Protein AF-R8BX07-F1 (afdb_monomer)

Secondary structure (DSSP, 8-state):
-HHHHHHHHHHHHHTS-HHHHT-HHHHHHHHHHHHHHHHHHHSPPHHHHHHHHTT-S---TTTT-HHHHHHHHHHHHHHHHHHHHHHHS-HHHHTT--HHHHHHHHHHHHHHHHHHH-TTT-SS-HHHHHHHH-HHHHHHHHHHHHHHHPPBPTTSPBP-SHHHHHHHHHHHHHHHHHHHHHHHTT-------------HHHHHHHHHHHTTSS-SS--S-S--GGGS-GGGGTGGGG---------

Solvent-accessible surface area (backbone atoms only — not comparable to full-atom values): 14454 Å² total; per-residue (Å²): 110,52,71,56,55,55,49,53,53,46,54,54,62,72,67,46,54,70,73,57,67,68,31,60,73,56,49,50,51,53,34,52,48,48,27,52,46,28,38,62,66,46,52,73,58,77,80,44,57,63,42,52,73,68,69,45,79,84,69,46,72,63,75,69,26,67,69,50,52,53,37,51,53,51,27,41,52,26,23,48,53,43,47,51,48,64,72,66,48,55,69,74,57,61,75,62,58,48,73,71,58,51,52,51,48,52,49,28,51,50,55,36,48,46,57,52,68,48,42,49,34,43,82,66,63,29,68,58,50,33,64,70,44,39,49,69,59,54,31,51,50,45,20,55,54,25,56,73,59,41,49,66,40,97,85,71,44,77,39,88,46,70,40,35,50,54,18,51,51,24,48,51,50,37,51,51,51,53,52,51,59,59,54,57,77,76,59,76,85,64,73,82,43,84,72,70,59,70,44,68,70,52,48,53,52,51,59,57,48,64,67,64,71,74,75,77,85,73,101,62,95,74,76,70,77,67,89,72,56,58,67,75,75,64,66,67,80,77,78,63,82,83,81,77,81,83,128

Foldseek 3Di:
DLVVVVVVLVVVLVPDDPVCVPPLVNVLVSLLVQLVSLLVVLADPPVQVVVVVVVDLCSDCCLQDPVNVVSLLSNLVSLVVSLVSLLPDDLVVNVVDDPVSVVSNVLSLLSLVCLLVVLLQRPPCSVVSNVSSPSLVSLVSQLVSLVVNFDADPVRHTDCDPSVLSNVVSVVVNVVVVVVVVVVVPDDRDDSDNDDNSDPVVSVVVVVVVLPPVPPDDPDPDDDPVNPPCVVVPPPPPPDDDPPDDD

Mean predicted aligned error: 12.25 Å

Nearest PDB structures (foldseek):
  6xr1-assembly1_A  TM=2.767E-01  e=8.223E+00  synthetic construct

Organism: Phaeoacremonium minimum (strain UCR-PA7) (NCBI:txid1286976)

pLDDT: mean 74.68, std 19.81, range [33.41, 97.38]

Radius of gyration: 20.96 Å; Cα contacts (8 Å, |Δi|>4): 192; chains: 1; bounding box: 46×55×69 Å

Structure (mmCIF, N/CA/C/O backbone):
data_AF-R8BX07-F1
#
_entry.id   AF-R8BX07-F1
#
loop_
_atom_site.group_PDB
_atom_site.id
_atom_site.type_symbol
_atom_site.label_atom_id
_atom_site.label_alt_id
_atom_site.label_comp_id
_atom_site.label_asym_id
_atom_site.label_entity_id
_atom_site.label_seq_id
_atom_site.pdbx_PDB_ins_code
_atom_site.Cartn_x
_atom_site.Cartn_y
_atom_site.Cartn_z
_atom_site.occupancy
_atom_site.B_iso_or_equiv
_atom_site.auth_seq_id
_atom_site.auth_comp_id
_atom_site.auth_asym_id
_atom_site.auth_atom_id
_atom_site.pdbx_PDB_model_num
ATOM 1 N N . MET A 1 1 ? 13.298 -16.328 -11.823 1.00 67.31 1 MET A N 1
ATOM 2 C CA . MET A 1 1 ? 13.351 -16.431 -10.347 1.00 67.31 1 MET A CA 1
ATOM 3 C C . MET A 1 1 ? 12.051 -15.937 -9.710 1.00 67.31 1 MET A C 1
ATOM 5 O O . MET A 1 1 ? 11.335 -16.772 -9.181 1.00 67.31 1 MET A O 1
ATOM 9 N N . VAL A 1 2 ? 11.676 -14.659 -9.866 1.00 80.38 2 VAL A N 1
ATOM 10 C CA . VAL A 1 2 ? 10.410 -14.071 -9.357 1.00 80.38 2 VAL A CA 1
ATOM 11 C C . VAL A 1 2 ? 9.171 -14.922 -9.673 1.00 80.38 2 VAL A C 1
ATOM 13 O O . VAL A 1 2 ? 8.423 -15.280 -8.773 1.00 80.38 2 VAL A O 1
ATOM 16 N N . GLN A 1 3 ? 8.992 -15.341 -10.932 1.00 80.69 3 GLN A N 1
ATOM 17 C CA . GLN A 1 3 ? 7.822 -16.136 -11.348 1.00 80.69 3 GLN A CA 1
ATOM 18 C C . GLN A 1 3 ? 7.696 -17.490 -10.633 1.00 80.69 3 GLN A C 1
ATOM 20 O O . GLN A 1 3 ? 6.591 -17.979 -10.418 1.00 80.69 3 GLN A O 1
ATOM 25 N N . ARG A 1 4 ? 8.825 -18.092 -10.238 1.00 85.19 4 ARG A N 1
ATOM 26 C CA . ARG A 1 4 ? 8.825 -19.342 -9.472 1.00 85.19 4 ARG A CA 1
ATOM 27 C C . ARG A 1 4 ? 8.324 -19.098 -8.050 1.00 85.19 4 ARG A C 1
ATOM 29 O O . ARG A 1 4 ? 7.402 -19.785 -7.637 1.00 85.19 4 ARG A O 1
ATOM 36 N N . PHE A 1 5 ? 8.861 -18.086 -7.365 1.00 85.94 5 PHE A N 1
ATOM 37 C CA . PHE A 1 5 ? 8.407 -17.706 -6.023 1.00 85.94 5 PHE A CA 1
ATOM 38 C C . PHE A 1 5 ? 6.932 -17.296 -6.001 1.00 85.94 5 PHE A C 1
ATOM 40 O O . PHE A 1 5 ? 6.204 -17.720 -5.113 1.00 85.94 5 PHE A O 1
ATOM 47 N N . LYS A 1 6 ? 6.457 -16.541 -7.003 1.00 83.75 6 LYS A N 1
ATOM 48 C CA . LYS A 1 6 ? 5.030 -16.187 -7.117 1.00 83.75 6 LYS A CA 1
ATOM 49 C C . LYS A 1 6 ? 4.140 -17.420 -7.236 1.00 83.75 6 LYS A C 1
ATOM 51 O O . LYS A 1 6 ? 3.087 -17.472 -6.609 1.00 83.75 6 LYS A O 1
ATOM 56 N N . ARG A 1 7 ? 4.555 -18.405 -8.038 1.00 88.56 7 ARG A N 1
ATOM 57 C CA . ARG A 1 7 ? 3.814 -19.660 -8.191 1.00 88.56 7 ARG A CA 1
ATOM 58 C C . ARG A 1 7 ? 3.807 -20.465 -6.893 1.00 88.56 7 ARG A C 1
ATOM 60 O O . ARG A 1 7 ? 2.734 -20.853 -6.458 1.00 88.56 7 ARG A O 1
ATOM 67 N N . GLU A 1 8 ? 4.963 -20.652 -6.262 1.00 89.88 8 GLU A N 1
ATOM 68 C CA . GLU A 1 8 ? 5.075 -21.396 -4.998 1.00 89.88 8 GLU A CA 1
ATOM 69 C C . GLU A 1 8 ? 4.266 -20.721 -3.875 1.00 89.88 8 GLU A C 1
ATOM 71 O O . GLU A 1 8 ? 3.530 -21.387 -3.155 1.00 89.88 8 GLU A O 1
ATOM 76 N N . LEU A 1 9 ? 4.306 -19.388 -3.770 1.00 88.38 9 LEU A N 1
ATOM 77 C CA . LEU A 1 9 ? 3.481 -18.650 -2.810 1.00 88.38 9 LEU A CA 1
ATOM 78 C C . LEU A 1 9 ? 1.985 -18.813 -3.097 1.00 88.38 9 LEU A C 1
ATOM 80 O O . LEU A 1 9 ? 1.196 -18.974 -2.169 1.00 88.38 9 LEU A O 1
ATOM 84 N N . LYS A 1 10 ? 1.584 -18.786 -4.372 1.00 90.12 10 LYS A N 1
ATOM 85 C CA . LYS A 1 10 ? 0.193 -19.027 -4.757 1.00 90.12 10 LYS A CA 1
ATOM 86 C C . LYS A 1 10 ? -0.253 -20.439 -4.373 1.00 90.12 10 LYS A C 1
ATOM 88 O O . LYS A 1 10 ? -1.306 -20.577 -3.769 1.00 90.12 10 LYS A O 1
ATOM 93 N N . GLU A 1 11 ? 0.555 -21.455 -4.660 1.00 92.81 11 GLU A N 1
ATOM 94 C CA . GLU A 1 11 ? 0.270 -22.846 -4.282 1.00 92.81 11 GLU A CA 1
ATOM 95 C C . GLU A 1 11 ? 0.097 -22.991 -2.762 1.00 92.81 11 GLU A C 1
ATOM 97 O O . GLU A 1 11 ? -0.845 -23.637 -2.311 1.00 92.81 11 GLU A O 1
ATOM 102 N N . VAL A 1 12 ? 0.942 -22.323 -1.968 1.00 91.06 12 VAL A N 1
ATOM 103 C CA . VAL A 1 12 ? 0.804 -22.284 -0.503 1.00 91.06 12 VAL A CA 1
ATOM 104 C C . VAL A 1 12 ? -0.503 -21.606 -0.077 1.00 91.06 12 VAL A C 1
ATOM 106 O O . VAL A 1 12 ? -1.211 -22.143 0.772 1.00 91.06 12 VAL A O 1
ATOM 109 N N . LYS A 1 13 ? -0.855 -20.460 -0.675 1.00 90.62 13 LYS A N 1
ATOM 110 C CA . LYS A 1 13 ? -2.106 -19.737 -0.377 1.00 90.62 13 LYS A CA 1
ATOM 111 C C . LYS A 1 13 ? -3.345 -20.558 -0.738 1.00 90.62 13 LYS A C 1
ATOM 113 O O . LYS A 1 13 ? -4.307 -20.574 0.026 1.00 90.62 13 LYS A O 1
ATOM 118 N N . ASP A 1 14 ? -3.311 -21.244 -1.876 1.00 92.38 14 ASP A N 1
ATOM 119 C CA . ASP A 1 14 ? -4.412 -22.072 -2.375 1.00 92.38 14 ASP A CA 1
ATOM 120 C C . ASP A 1 14 ? -4.589 -23.346 -1.528 1.00 92.38 14 ASP A C 1
ATOM 122 O O . ASP A 1 14 ? -5.702 -23.855 -1.400 1.00 92.38 14 ASP A O 1
ATOM 126 N N . ALA A 1 15 ? -3.512 -23.831 -0.902 1.00 94.31 15 ALA A N 1
ATOM 127 C CA . ALA A 1 15 ? -3.536 -24.967 0.016 1.00 94.31 15 ALA A CA 1
ATOM 128 C C . ALA A 1 15 ? -4.016 -24.615 1.438 1.00 94.31 15 ALA A C 1
ATOM 130 O O . ALA A 1 15 ? -4.181 -25.518 2.262 1.00 94.31 15 ALA A O 1
ATOM 131 N N . PHE A 1 16 ? -4.231 -23.335 1.760 1.00 94.06 16 PHE A N 1
ATOM 132 C CA . PHE A 1 16 ? -4.659 -22.947 3.100 1.00 94.06 16 PHE A CA 1
ATOM 133 C C . PHE A 1 16 ? -6.097 -23.397 3.417 1.00 94.06 16 PHE A C 1
ATOM 135 O O . PHE A 1 16 ? -7.018 -23.165 2.623 1.00 94.06 16 PHE A O 1
ATOM 142 N N . PRO A 1 17 ? -6.324 -23.949 4.624 1.00 94.44 17 PRO A N 1
ATOM 143 C CA . PRO A 1 17 ? -7.659 -24.109 5.191 1.00 94.44 17 PRO A CA 1
ATOM 144 C C . PRO A 1 17 ? -8.461 -22.795 5.201 1.00 94.44 17 PRO A C 1
ATOM 146 O O . PRO A 1 17 ? -7.905 -21.699 5.133 1.00 94.44 17 PRO A O 1
ATOM 149 N N . GLU A 1 18 ? -9.790 -22.881 5.245 1.00 92.56 18 GLU A N 1
ATOM 150 C CA . GLU A 1 18 ? -10.669 -21.702 5.166 1.00 92.56 18 GLU A CA 1
ATOM 151 C C . GLU A 1 18 ? -10.473 -20.717 6.330 1.00 92.56 18 GLU A C 1
ATOM 153 O O . GLU A 1 18 ? -10.382 -19.510 6.116 1.00 92.56 18 GLU A O 1
ATOM 158 N N . ASP A 1 19 ? -10.314 -21.222 7.550 1.00 92.00 19 ASP A N 1
ATOM 159 C CA . ASP A 1 19 ? -9.994 -20.444 8.750 1.00 92.00 19 ASP A CA 1
ATOM 160 C C . ASP A 1 19 ? -8.673 -19.672 8.607 1.00 92.00 19 ASP A C 1
ATOM 162 O O . ASP A 1 19 ? -8.574 -18.504 8.986 1.00 92.00 19 ASP A O 1
ATOM 166 N N . VAL A 1 20 ? -7.678 -20.292 7.974 1.00 90.75 20 VAL A N 1
ATOM 167 C CA . VAL A 1 20 ? -6.373 -19.691 7.677 1.00 90.75 20 VAL A CA 1
ATOM 168 C C . VAL A 1 20 ? -6.483 -18.630 6.573 1.00 90.75 20 VAL A C 1
ATOM 170 O O . VAL A 1 20 ? -5.849 -17.574 6.653 1.00 90.75 20 VAL A O 1
ATOM 173 N N . ARG A 1 21 ? -7.330 -18.857 5.561 1.00 88.94 21 ARG A N 1
ATOM 174 C CA . ARG A 1 21 ? -7.616 -17.868 4.506 1.00 88.94 21 ARG A CA 1
ATOM 175 C C . ARG A 1 21 ? -8.328 -16.628 5.044 1.00 88.94 21 ARG A C 1
ATOM 177 O O . ARG A 1 21 ? -8.039 -15.526 4.589 1.00 88.94 21 ARG A O 1
ATOM 184 N N . ASN A 1 22 ? -9.170 -16.797 6.059 1.00 88.56 22 ASN A N 1
ATOM 185 C CA . ASN A 1 22 ? -9.880 -15.704 6.723 1.00 88.56 22 ASN A CA 1
ATOM 186 C C . ASN A 1 22 ? -9.037 -14.986 7.798 1.00 88.56 22 ASN A C 1
ATOM 188 O O . ASN A 1 22 ? -9.456 -13.960 8.334 1.00 88.56 22 ASN A O 1
ATOM 192 N N . ASN A 1 23 ? -7.838 -15.487 8.118 1.00 90.50 23 ASN A N 1
ATOM 193 C CA . ASN A 1 23 ? -6.944 -14.855 9.081 1.00 90.50 23 ASN A CA 1
ATOM 194 C C . ASN A 1 23 ? -6.214 -13.655 8.457 1.00 90.50 23 ASN A C 1
ATOM 196 O O . ASN A 1 23 ? -5.252 -13.813 7.701 1.00 90.50 23 ASN A O 1
ATOM 200 N N . TRP A 1 24 ? -6.641 -12.444 8.816 1.00 89.38 24 TRP A N 1
ATOM 201 C CA . TRP A 1 24 ? -6.101 -11.212 8.238 1.00 89.38 24 TRP A CA 1
ATOM 202 C C . TRP A 1 24 ? -4.593 -11.033 8.473 1.00 89.38 24 TRP A C 1
ATOM 204 O O . TRP A 1 24 ? -3.889 -10.599 7.565 1.00 89.38 24 TRP A O 1
ATOM 214 N N . THR A 1 25 ? -4.070 -11.412 9.645 1.00 89.31 25 THR A N 1
ATOM 215 C CA . THR A 1 25 ? -2.636 -11.313 9.957 1.00 89.31 25 THR A CA 1
ATOM 216 C C . THR A 1 25 ? -1.815 -12.161 8.991 1.00 89.31 25 THR A C 1
ATOM 218 O O . THR A 1 25 ? -0.766 -11.730 8.506 1.00 89.31 25 THR A O 1
ATOM 221 N N . LEU A 1 26 ? -2.279 -13.373 8.675 1.00 89.62 26 LEU A N 1
ATOM 222 C CA . LEU A 1 26 ? -1.594 -14.229 7.715 1.00 89.62 26 LEU A CA 1
ATOM 223 C C . LEU A 1 26 ? -1.735 -13.705 6.284 1.00 89.62 26 LEU A C 1
ATOM 225 O O . LEU A 1 26 ? -0.744 -13.680 5.555 1.00 89.62 26 LEU A O 1
ATOM 229 N N . GLN A 1 27 ? -2.920 -13.226 5.898 1.00 90.19 27 GLN A N 1
ATOM 230 C CA . GLN A 1 27 ? -3.109 -12.613 4.581 1.00 90.19 27 GLN A CA 1
ATOM 231 C C . GLN A 1 27 ? -2.210 -11.378 4.400 1.00 90.19 27 GLN A C 1
ATOM 233 O O . GLN A 1 27 ? -1.563 -11.237 3.362 1.00 90.19 27 GLN A O 1
ATOM 238 N N . SER A 1 28 ? -2.077 -10.545 5.434 1.00 88.19 28 SER A N 1
ATOM 239 C CA . SER A 1 28 ? -1.172 -9.390 5.465 1.00 88.19 28 SER A CA 1
ATOM 240 C C . SER A 1 28 ? 0.287 -9.810 5.270 1.00 88.19 28 SER A C 1
ATOM 242 O O . SER A 1 28 ? 1.005 -9.218 4.462 1.00 88.19 28 SER A O 1
ATOM 244 N N . LYS A 1 29 ? 0.725 -10.896 5.925 1.00 90.12 29 LYS A N 1
ATOM 245 C CA . LYS A 1 29 ? 2.064 -11.476 5.714 1.00 90.12 29 LYS A CA 1
ATOM 246 C C . LYS A 1 29 ? 2.269 -11.951 4.277 1.00 90.12 29 LYS A C 1
ATOM 248 O O . LYS A 1 29 ? 3.329 -11.696 3.712 1.00 90.12 29 LYS A O 1
ATOM 253 N N . CYS A 1 30 ? 1.281 -12.614 3.678 1.00 91.00 30 CYS A N 1
ATOM 254 C CA . CYS A 1 30 ? 1.366 -13.054 2.286 1.00 91.00 30 CYS A CA 1
ATOM 255 C C . CYS A 1 30 ? 1.492 -11.869 1.322 1.00 91.00 30 CYS A C 1
ATOM 257 O O . CYS A 1 30 ? 2.352 -11.901 0.448 1.00 91.00 30 CYS A O 1
ATOM 259 N N . LEU A 1 31 ? 0.691 -10.814 1.500 1.00 89.88 31 LEU A N 1
ATOM 260 C CA . LEU A 1 31 ? 0.779 -9.609 0.668 1.00 89.88 31 LEU A CA 1
ATOM 261 C C . LEU A 1 31 ? 2.125 -8.903 0.821 1.00 89.88 31 LEU A C 1
ATOM 263 O O . LEU A 1 31 ? 2.745 -8.515 -0.165 1.00 89.88 31 LEU A O 1
ATOM 267 N N . ASN A 1 32 ? 2.619 -8.782 2.050 1.00 88.69 32 ASN A N 1
ATOM 268 C CA . ASN A 1 32 ? 3.925 -8.190 2.296 1.00 88.69 32 ASN A CA 1
ATOM 269 C C . ASN A 1 32 ? 5.062 -9.018 1.668 1.00 88.69 32 ASN A C 1
ATOM 271 O O . ASN A 1 32 ? 5.973 -8.450 1.073 1.00 88.69 32 ASN A O 1
ATOM 275 N N . LEU A 1 33 ? 4.979 -10.352 1.712 1.00 90.50 33 LEU A N 1
ATOM 276 C CA . LEU A 1 33 ? 5.930 -11.227 1.025 1.00 90.50 33 LEU A CA 1
ATOM 277 C C . LEU A 1 33 ? 5.880 -11.051 -0.500 1.00 90.50 33 LEU A C 1
ATOM 279 O O . LEU A 1 33 ? 6.920 -11.113 -1.152 1.00 90.50 33 LEU A O 1
ATOM 283 N N . GLU A 1 34 ? 4.702 -10.800 -1.079 1.00 91.38 34 GLU A N 1
ATOM 284 C CA . GLU A 1 34 ? 4.593 -10.468 -2.502 1.00 91.38 34 GLU A CA 1
ATOM 285 C C . GLU A 1 34 ? 5.373 -9.191 -2.834 1.00 91.38 34 GLU A C 1
ATOM 287 O O . GLU A 1 34 ? 6.082 -9.186 -3.838 1.00 91.38 34 GLU A O 1
ATOM 292 N N . ILE A 1 35 ? 5.324 -8.150 -1.995 1.00 90.31 35 ILE A N 1
ATOM 293 C CA . ILE A 1 35 ? 6.139 -6.934 -2.180 1.00 90.31 35 ILE A CA 1
ATOM 294 C C . ILE A 1 35 ? 7.631 -7.301 -2.219 1.00 90.31 35 ILE A C 1
ATOM 296 O O . ILE A 1 35 ? 8.297 -7.016 -3.215 1.00 90.31 35 ILE A O 1
ATOM 300 N N . TYR A 1 36 ? 8.121 -8.034 -1.213 1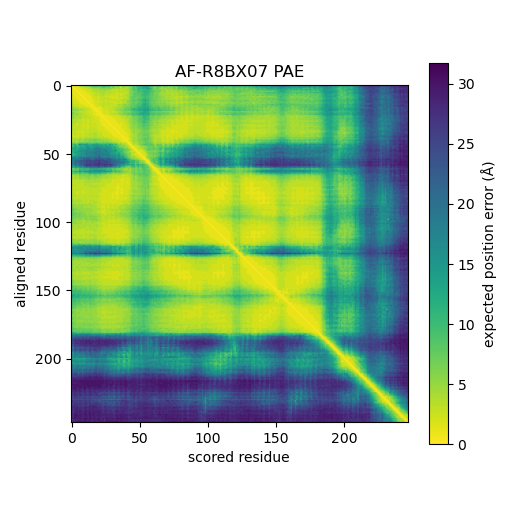.00 88.25 36 TYR A N 1
ATOM 301 C CA . TYR A 1 36 ? 9.522 -8.476 -1.137 1.00 88.25 36 TYR A CA 1
ATOM 302 C C . TYR A 1 36 ? 9.962 -9.315 -2.348 1.00 88.25 36 TYR A C 1
ATOM 304 O O . TYR A 1 36 ? 11.065 -9.153 -2.864 1.00 88.25 36 TYR A O 1
ATOM 312 N N . ILE A 1 37 ? 9.110 -10.214 -2.851 1.00 88.31 37 ILE A N 1
ATOM 313 C CA . ILE A 1 37 ? 9.435 -11.036 -4.028 1.00 88.31 37 ILE A CA 1
ATOM 314 C C . ILE A 1 37 ? 9.662 -10.1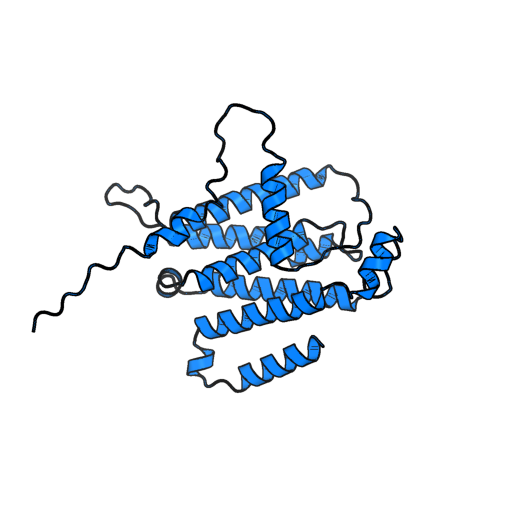61 -5.272 1.00 88.31 37 ILE A C 1
ATOM 316 O O . ILE A 1 37 ? 10.561 -10.450 -6.070 1.00 88.31 37 ILE A O 1
ATOM 320 N N . HIS A 1 38 ? 8.8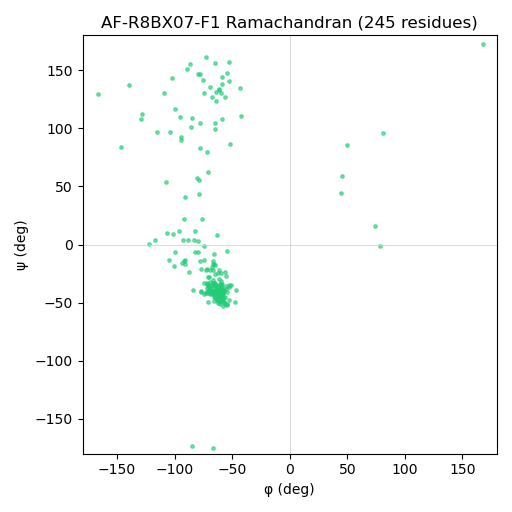55 -9.114 -5.461 1.00 88.44 38 HIS A N 1
ATOM 321 C CA . HIS A 1 38 ? 9.014 -8.198 -6.592 1.00 88.44 38 HIS A CA 1
ATOM 322 C C . HIS A 1 38 ? 10.208 -7.271 -6.401 1.00 88.44 38 HIS A C 1
ATOM 324 O O . HIS A 1 38 ? 10.989 -7.112 -7.336 1.00 88.44 38 HIS A O 1
ATOM 330 N N . GLU A 1 39 ? 10.389 -6.731 -5.198 1.00 84.25 39 GLU A N 1
ATOM 331 C CA . GLU A 1 39 ? 11.558 -5.941 -4.817 1.00 84.25 39 GLU A CA 1
ATOM 332 C C . GLU A 1 39 ? 12.857 -6.689 -5.123 1.00 84.25 39 GLU A C 1
ATOM 334 O O . GLU A 1 39 ? 13.740 -6.147 -5.787 1.00 84.25 39 GLU A O 1
ATOM 339 N N . VAL A 1 40 ? 12.949 -7.968 -4.741 1.00 82.62 40 VAL A N 1
ATOM 340 C CA . VAL A 1 40 ? 14.147 -8.765 -5.020 1.00 82.62 40 VAL A CA 1
ATOM 341 C C . VAL A 1 40 ? 14.402 -8.885 -6.524 1.00 82.62 40 VAL A C 1
ATOM 343 O O . VAL A 1 40 ? 15.546 -8.873 -6.978 1.00 82.62 40 VAL A O 1
ATOM 346 N N . GLY A 1 41 ? 13.331 -8.958 -7.315 1.00 77.88 41 GLY A N 1
ATOM 347 C CA . GLY A 1 41 ? 13.388 -8.929 -8.776 1.00 77.88 41 GLY A CA 1
ATOM 348 C C . GLY A 1 41 ? 13.868 -7.604 -9.376 1.00 77.88 41 GLY A C 1
ATOM 349 O O . GLY A 1 41 ? 14.235 -7.583 -10.551 1.00 77.88 41 GLY A O 1
ATOM 350 N N . LEU A 1 42 ? 13.866 -6.526 -8.590 1.00 78.75 42 LEU A N 1
ATOM 351 C CA . LEU A 1 42 ? 14.284 -5.177 -8.971 1.00 78.75 42 LEU A CA 1
ATOM 352 C C . LEU A 1 42 ? 15.709 -4.853 -8.510 1.00 78.75 42 LEU A C 1
ATOM 354 O O . LEU A 1 42 ? 16.237 -3.817 -8.917 1.00 78.75 42 LEU A O 1
ATOM 358 N N . HIS A 1 43 ? 16.365 -5.720 -7.727 1.00 76.06 43 HIS A N 1
ATOM 359 C CA . HIS A 1 43 ? 17.787 -5.540 -7.440 1.00 76.06 43 HIS A CA 1
ATOM 360 C C . HIS A 1 43 ? 18.608 -5.606 -8.722 1.00 76.06 43 HIS A C 1
ATOM 362 O O . HIS A 1 43 ? 18.484 -6.514 -9.549 1.00 76.06 43 HIS A O 1
ATOM 368 N N . ILE A 1 44 ? 19.507 -4.637 -8.837 1.00 67.62 44 ILE A N 1
ATOM 369 C CA . ILE A 1 44 ? 20.451 -4.543 -9.935 1.00 67.62 44 ILE A CA 1
ATOM 370 C C . ILE A 1 44 ? 21.434 -5.724 -9.823 1.00 67.62 44 ILE A C 1
ATOM 372 O O . ILE A 1 44 ? 22.048 -5.916 -8.768 1.00 67.62 44 ILE A O 1
ATOM 376 N N . PRO A 1 45 ? 21.622 -6.534 -10.882 1.00 70.81 45 PRO A N 1
ATOM 377 C CA . PRO A 1 45 ? 22.638 -7.580 -10.889 1.00 70.81 45 PRO A CA 1
ATOM 378 C C . PRO A 1 45 ? 24.022 -7.027 -10.531 1.00 70.81 45 PRO A C 1
ATOM 380 O O . PRO A 1 45 ? 24.411 -5.963 -11.008 1.00 70.81 45 PRO A O 1
ATOM 383 N N . ARG A 1 46 ? 24.812 -7.772 -9.744 1.00 68.81 46 ARG A N 1
ATOM 384 C CA . ARG A 1 46 ? 26.153 -7.327 -9.305 1.00 68.81 46 ARG A CA 1
ATOM 385 C C . ARG A 1 46 ? 27.065 -6.902 -10.462 1.00 68.81 46 ARG A C 1
ATOM 387 O O . ARG A 1 46 ? 27.827 -5.950 -10.330 1.00 68.81 46 ARG A O 1
ATOM 394 N N . SER A 1 47 ? 26.940 -7.574 -11.605 1.00 65.38 47 SER A N 1
ATOM 395 C CA . SER A 1 47 ? 27.657 -7.266 -12.845 1.00 65.38 47 SER A CA 1
ATOM 396 C C . SER A 1 47 ? 27.354 -5.874 -13.417 1.00 65.38 47 SER A C 1
ATOM 398 O O . SER A 1 47 ? 28.168 -5.345 -14.165 1.00 65.38 47 SER A O 1
ATOM 400 N N . HIS A 1 48 ? 26.224 -5.252 -13.068 1.00 67.38 48 HIS A N 1
ATOM 401 C CA . HIS A 1 48 ? 25.841 -3.924 -13.559 1.00 67.38 48 HIS A CA 1
ATOM 402 C C . HIS A 1 48 ? 26.385 -2.771 -12.714 1.00 67.38 48 HIS A C 1
ATOM 404 O O . HIS A 1 48 ? 26.562 -1.682 -13.253 1.00 67.38 48 HIS A O 1
ATOM 410 N N . PHE A 1 49 ? 26.711 -2.980 -11.433 1.00 65.12 49 PHE A N 1
ATOM 411 C CA . PHE A 1 49 ? 27.303 -1.911 -10.614 1.00 65.12 49 PHE A CA 1
ATOM 412 C C . PHE A 1 49 ? 28.634 -1.417 -11.198 1.00 65.12 49 PHE A C 1
ATOM 414 O O . PHE A 1 49 ? 28.916 -0.225 -11.158 1.00 65.12 49 PHE A O 1
ATOM 421 N N . GLN A 1 50 ? 29.414 -2.311 -11.814 1.00 65.38 50 GLN A N 1
ATOM 422 C CA . GLN A 1 50 ? 30.671 -1.961 -12.486 1.00 65.38 50 GLN A CA 1
ATOM 423 C C . GLN A 1 50 ? 30.444 -1.123 -13.757 1.00 65.38 50 GLN A C 1
ATOM 425 O O . GLN A 1 50 ? 31.224 -0.221 -14.048 1.00 65.38 50 GLN A O 1
ATOM 430 N N . ILE A 1 51 ? 29.353 -1.379 -14.490 1.00 64.69 51 ILE A N 1
ATOM 431 C CA . ILE A 1 51 ? 28.977 -0.636 -15.705 1.00 64.69 51 ILE A CA 1
ATOM 432 C C . ILE A 1 51 ? 28.465 0.764 -15.341 1.00 64.69 51 ILE A C 1
ATOM 434 O O . ILE A 1 51 ? 28.836 1.744 -15.986 1.00 64.69 51 ILE A O 1
ATOM 438 N N . LEU A 1 52 ? 27.663 0.866 -14.274 1.00 62.53 52 LEU A N 1
ATOM 439 C CA . LEU A 1 52 ? 27.172 2.139 -13.738 1.00 62.53 52 LEU A CA 1
ATOM 440 C C . LEU A 1 52 ? 28.318 3.019 -13.215 1.00 62.53 52 LEU A C 1
ATOM 442 O O . LEU A 1 52 ? 28.346 4.213 -13.500 1.00 62.53 52 LEU A O 1
ATOM 446 N N . GLN A 1 53 ? 29.298 2.437 -12.513 1.00 64.44 53 GLN A N 1
ATOM 447 C CA . GLN A 1 53 ? 30.488 3.163 -12.045 1.00 64.44 53 GLN A CA 1
ATOM 448 C C . GLN A 1 53 ? 31.377 3.671 -13.189 1.00 64.44 53 GLN A C 1
ATOM 450 O O . GLN A 1 53 ? 32.067 4.672 -13.024 1.00 64.44 53 GLN A O 1
ATOM 455 N N . ALA A 1 54 ? 31.335 3.025 -14.357 1.00 66.06 54 ALA A N 1
ATOM 456 C CA . ALA A 1 54 ? 32.060 3.457 -15.550 1.00 66.06 54 ALA A CA 1
ATOM 457 C C . ALA A 1 54 ? 31.370 4.612 -16.312 1.00 66.06 54 ALA A C 1
ATOM 459 O O . ALA A 1 54 ? 31.859 5.018 -17.365 1.00 66.06 54 ALA A O 1
ATOM 460 N N . GLY A 1 55 ? 30.244 5.141 -15.811 1.00 57.88 55 GLY A N 1
ATOM 461 C CA . GLY A 1 55 ? 29.549 6.294 -16.395 1.00 57.88 55 GLY A CA 1
ATOM 462 C C . GLY A 1 55 ? 28.789 5.994 -17.690 1.00 57.88 55 GLY A C 1
ATOM 463 O O . GLY A 1 55 ? 28.427 6.917 -18.417 1.00 57.88 55 GLY A O 1
ATOM 464 N N . ASN A 1 56 ? 28.547 4.719 -18.005 1.00 60.47 56 ASN A N 1
ATOM 465 C CA . ASN A 1 56 ? 27.831 4.336 -19.217 1.00 60.47 56 ASN A CA 1
ATOM 466 C C . ASN A 1 56 ? 26.310 4.381 -18.976 1.00 60.47 56 ASN A C 1
ATOM 468 O O . ASN A 1 56 ? 25.762 3.542 -18.257 1.00 60.47 56 ASN A O 1
ATOM 472 N N . THR A 1 57 ? 25.629 5.363 -19.572 1.00 54.78 57 THR A N 1
ATOM 473 C CA . THR A 1 57 ? 24.181 5.602 -19.407 1.00 54.78 57 THR A CA 1
ATOM 474 C C . THR A 1 57 ? 23.312 4.557 -20.113 1.00 54.78 57 THR A C 1
ATOM 476 O O . THR A 1 57 ? 22.193 4.285 -19.681 1.00 54.78 57 THR A O 1
ATOM 479 N N . ASN A 1 58 ? 23.853 3.844 -21.108 1.00 57.38 58 ASN A N 1
ATOM 480 C CA . ASN A 1 58 ? 23.195 2.707 -21.764 1.00 57.38 58 ASN A CA 1
ATOM 481 C C . ASN A 1 58 ? 23.338 1.422 -20.928 1.00 57.38 58 ASN A C 1
ATOM 483 O O . ASN A 1 58 ? 23.881 0.412 -21.377 1.00 57.38 58 ASN A O 1
ATOM 487 N N . CYS A 1 59 ? 22.869 1.494 -19.679 1.00 59.09 59 CYS A N 1
ATOM 488 C CA . CYS A 1 59 ? 23.218 0.599 -18.576 1.00 59.09 59 CYS A CA 1
ATOM 489 C C . CYS A 1 59 ? 23.035 -0.902 -18.877 1.00 59.09 59 CYS A C 1
ATOM 491 O O . CYS A 1 59 ? 23.855 -1.689 -18.415 1.00 59.09 59 CYS A O 1
ATOM 493 N N . CYS A 1 60 ? 22.000 -1.309 -19.630 1.00 62.47 60 CYS A N 1
ATOM 494 C CA . CYS A 1 60 ? 21.830 -2.646 -20.240 1.00 62.47 60 CYS A CA 1
ATOM 495 C C . CYS A 1 60 ? 20.396 -2.837 -20.776 1.00 62.47 60 CYS A C 1
ATOM 497 O O . CYS A 1 60 ? 19.482 -2.072 -20.458 1.00 62.47 60 CYS A O 1
ATOM 499 N N . SER A 1 61 ? 20.167 -3.946 -21.490 1.00 67.12 61 SER A N 1
ATOM 500 C CA . SER A 1 61 ? 18.831 -4.398 -21.904 1.00 67.12 61 SER A CA 1
ATOM 501 C C . SER A 1 61 ? 17.871 -4.668 -20.740 1.00 67.12 61 SER A C 1
ATOM 503 O O . SER A 1 61 ? 16.668 -4.571 -20.943 1.00 67.12 61 SER A O 1
ATOM 505 N N . TRP A 1 62 ? 18.355 -4.975 -19.528 1.00 71.81 62 TRP A N 1
ATOM 506 C CA . TRP A 1 62 ? 17.493 -5.204 -18.359 1.00 71.81 62 TRP A CA 1
ATOM 507 C C . TRP A 1 62 ? 16.879 -3.903 -17.829 1.00 71.81 62 TRP A C 1
ATOM 509 O O . TRP A 1 62 ? 15.686 -3.877 -17.528 1.00 71.81 62 TRP A O 1
ATOM 519 N N . CYS A 1 63 ? 17.646 -2.810 -17.763 1.00 67.19 63 CYS A N 1
ATOM 520 C CA . CYS A 1 63 ? 17.149 -1.537 -17.239 1.00 67.19 63 CYS A CA 1
ATOM 521 C C . CYS A 1 63 ? 16.044 -0.919 -18.098 1.00 67.19 63 CYS A C 1
ATOM 523 O O . CYS A 1 63 ? 15.109 -0.343 -17.554 1.00 67.19 63 CYS A O 1
ATOM 525 N N . ALA A 1 64 ? 16.128 -1.099 -19.415 1.00 68.38 64 ALA A N 1
ATOM 526 C CA . ALA A 1 64 ? 15.097 -0.693 -20.366 1.00 68.38 64 ALA A CA 1
ATOM 527 C C . ALA A 1 64 ? 14.137 -1.842 -20.737 1.00 68.38 64 ALA A C 1
ATOM 529 O O . ALA A 1 64 ? 13.383 -1.728 -21.702 1.00 68.38 64 ALA A O 1
ATOM 530 N N . SER A 1 65 ? 14.173 -2.977 -20.025 1.00 74.62 65 SER A N 1
ATOM 531 C CA . SER A 1 65 ? 13.313 -4.112 -20.367 1.00 74.62 65 SER A CA 1
ATOM 532 C C . SER A 1 65 ? 11.870 -3.872 -19.937 1.00 74.62 65 SER A C 1
ATOM 534 O O . SER A 1 65 ? 11.595 -3.410 -18.827 1.00 74.62 65 SER A O 1
ATOM 536 N N . THR A 1 66 ? 10.939 -4.322 -20.776 1.00 80.69 66 THR A N 1
ATOM 537 C CA . THR A 1 66 ? 9.525 -4.475 -20.407 1.00 80.69 66 THR A CA 1
ATOM 538 C C . THR A 1 66 ? 9.365 -5.357 -19.171 1.00 80.69 66 THR A C 1
ATOM 540 O O . THR A 1 66 ? 8.568 -5.046 -18.299 1.00 80.69 66 THR A O 1
ATOM 543 N N . ALA A 1 67 ? 10.205 -6.386 -19.022 1.00 81.62 67 ALA A N 1
ATOM 544 C CA . ALA A 1 67 ? 10.205 -7.251 -17.848 1.00 81.62 67 ALA A CA 1
ATOM 545 C C . ALA A 1 67 ? 10.469 -6.489 -16.536 1.00 81.62 67 ALA A C 1
ATOM 547 O O . ALA A 1 67 ? 9.808 -6.761 -15.537 1.00 81.62 67 ALA A O 1
ATOM 548 N N . ARG A 1 68 ? 11.407 -5.530 -16.512 1.00 80.19 68 ARG A N 1
ATOM 549 C CA . ARG A 1 68 ? 11.644 -4.685 -15.329 1.00 80.19 68 ARG A CA 1
ATOM 550 C C . ARG A 1 68 ? 10.427 -3.808 -15.041 1.00 80.19 68 ARG A C 1
ATOM 552 O O . ARG A 1 68 ? 10.004 -3.737 -13.891 1.00 80.19 68 ARG A O 1
ATOM 559 N N . HIS A 1 69 ? 9.848 -3.199 -16.073 1.00 84.25 69 HIS A N 1
ATOM 560 C CA . HIS A 1 69 ? 8.643 -2.379 -15.945 1.00 84.25 69 HIS A CA 1
ATOM 561 C C . HIS A 1 69 ? 7.452 -3.187 -15.392 1.00 84.25 69 HIS A C 1
ATOM 563 O O . HIS A 1 69 ? 6.796 -2.752 -14.447 1.00 84.25 69 HIS A O 1
ATOM 569 N N . ASP A 1 70 ? 7.239 -4.412 -15.879 1.00 86.62 70 ASP A N 1
ATOM 570 C CA . ASP A 1 70 ? 6.199 -5.320 -15.381 1.00 86.62 70 ASP A CA 1
ATOM 571 C C . ASP A 1 70 ? 6.407 -5.692 -13.905 1.00 86.62 70 ASP A C 1
ATOM 573 O O . ASP A 1 70 ? 5.441 -5.805 -13.147 1.00 86.62 70 ASP A O 1
ATOM 577 N N . ILE A 1 71 ? 7.662 -5.870 -13.470 1.00 87.50 71 ILE A N 1
ATOM 578 C CA . ILE A 1 71 ? 7.975 -6.136 -12.060 1.00 87.50 71 ILE A CA 1
ATOM 579 C C . ILE A 1 71 ? 7.679 -4.899 -11.199 1.00 87.50 71 ILE A C 1
ATOM 581 O O . ILE A 1 71 ? 7.118 -5.061 -10.117 1.00 87.50 71 ILE A O 1
ATOM 585 N N . VAL A 1 72 ? 7.987 -3.682 -11.669 1.00 87.75 72 VAL A N 1
ATOM 586 C CA . VAL A 1 72 ? 7.627 -2.439 -10.960 1.00 87.75 72 VAL A CA 1
ATOM 587 C C . VAL A 1 72 ? 6.112 -2.329 -10.815 1.00 87.75 72 VAL A C 1
ATOM 589 O O . VAL A 1 72 ? 5.628 -2.156 -9.700 1.00 87.75 72 VAL A O 1
ATOM 592 N N . ILE A 1 73 ? 5.349 -2.517 -11.899 1.00 91.06 73 ILE A N 1
ATOM 593 C CA . ILE A 1 73 ? 3.878 -2.514 -11.843 1.00 91.06 73 ILE A CA 1
ATOM 594 C C . ILE A 1 73 ? 3.377 -3.561 -10.846 1.00 91.06 73 ILE A C 1
ATOM 596 O O . ILE A 1 73 ? 2.502 -3.273 -10.033 1.00 91.06 73 ILE A O 1
ATOM 600 N N . ALA A 1 74 ? 3.929 -4.773 -10.868 1.00 91.06 74 ALA A N 1
ATOM 601 C CA . ALA A 1 74 ? 3.533 -5.815 -9.930 1.00 91.06 74 ALA A CA 1
ATOM 602 C C . ALA A 1 74 ? 3.864 -5.454 -8.468 1.00 91.06 74 ALA A C 1
ATOM 604 O O . ALA A 1 74 ? 3.075 -5.772 -7.580 1.00 91.06 74 ALA A O 1
ATOM 605 N N . CYS A 1 75 ? 4.976 -4.754 -8.226 1.00 91.19 75 CYS A N 1
ATOM 606 C CA . CYS A 1 75 ? 5.339 -4.226 -6.913 1.00 91.19 75 CYS A CA 1
ATOM 607 C C . CYS A 1 75 ? 4.336 -3.162 -6.438 1.00 91.19 75 CYS A C 1
ATOM 609 O O . CYS A 1 75 ? 3.838 -3.257 -5.317 1.00 91.19 75 CYS A O 1
ATOM 611 N N . ILE A 1 76 ? 3.949 -2.226 -7.319 1.00 93.12 76 ILE A N 1
ATOM 612 C CA . ILE A 1 76 ? 2.890 -1.240 -7.048 1.00 93.12 76 ILE A CA 1
ATOM 613 C C . ILE A 1 76 ? 1.604 -1.954 -6.636 1.00 93.12 76 ILE A C 1
ATOM 615 O O . ILE A 1 76 ? 1.044 -1.657 -5.587 1.00 93.12 76 ILE A O 1
ATOM 619 N N . ARG A 1 77 ? 1.148 -2.930 -7.430 1.00 95.12 77 ARG A N 1
ATOM 620 C CA . ARG A 1 77 ? -0.101 -3.653 -7.147 1.00 95.12 77 ARG A CA 1
ATOM 621 C C . ARG A 1 77 ? -0.053 -4.413 -5.823 1.00 95.12 77 ARG A C 1
ATOM 623 O O . ARG A 1 77 ? -1.052 -4.436 -5.113 1.00 95.12 77 ARG A O 1
ATOM 630 N N . ALA A 1 78 ? 1.088 -5.006 -5.477 1.00 93.31 78 ALA A N 1
ATOM 631 C CA . ALA A 1 78 ? 1.259 -5.684 -4.194 1.00 93.31 78 ALA A CA 1
ATOM 632 C C . ALA A 1 78 ? 1.220 -4.696 -3.012 1.00 93.31 78 ALA A C 1
ATOM 634 O O . ALA A 1 78 ? 0.560 -4.966 -2.008 1.00 93.31 78 ALA A O 1
ATOM 635 N N . ALA A 1 79 ? 1.869 -3.534 -3.145 1.00 94.75 79 ALA A N 1
ATOM 636 C CA . ALA A 1 79 ? 1.831 -2.476 -2.138 1.00 94.75 79 ALA A CA 1
ATOM 637 C C . ALA A 1 79 ? 0.412 -1.917 -1.954 1.00 94.75 79 ALA A C 1
ATOM 639 O O . ALA A 1 79 ? -0.073 -1.830 -0.829 1.00 94.75 79 ALA A O 1
ATOM 640 N N . GLN A 1 80 ? -0.285 -1.640 -3.056 1.00 97.06 80 GLN A N 1
ATOM 641 C CA . GLN A 1 80 ? -1.687 -1.221 -3.065 1.00 97.06 80 GLN A CA 1
ATOM 642 C C . GLN A 1 80 ? -2.587 -2.226 -2.351 1.00 97.06 80 GLN A C 1
ATOM 644 O O . GLN A 1 80 ? -3.282 -1.850 -1.415 1.00 97.06 80 GLN A O 1
ATOM 649 N N . ALA A 1 81 ? -2.495 -3.511 -2.705 1.00 95.75 81 ALA A N 1
ATOM 650 C CA . ALA A 1 81 ? -3.271 -4.563 -2.054 1.00 95.75 81 ALA A CA 1
ATOM 651 C C . ALA A 1 81 ? -2.995 -4.644 -0.543 1.00 95.75 81 ALA A C 1
ATOM 653 O O . ALA A 1 81 ? -3.908 -4.895 0.244 1.00 95.75 81 ALA A O 1
ATOM 654 N N . CYS A 1 82 ? -1.743 -4.421 -0.124 1.00 94.56 82 CYS A N 1
ATOM 655 C CA . CYS A 1 82 ? -1.388 -4.360 1.290 1.00 94.56 82 CYS A CA 1
ATOM 656 C C . CYS A 1 82 ? -2.090 -3.186 1.986 1.00 94.56 82 CYS A C 1
ATOM 658 O O . CYS A 1 82 ? -2.722 -3.395 3.018 1.00 94.56 82 CYS A O 1
ATOM 660 N N . ILE A 1 83 ? -2.058 -1.983 1.406 1.00 96.25 83 ILE A N 1
ATOM 661 C CA . ILE A 1 83 ? -2.737 -0.807 1.970 1.00 96.25 83 ILE A CA 1
ATOM 662 C C . ILE A 1 83 ? -4.261 -0.996 1.963 1.00 96.25 83 ILE A C 1
ATOM 664 O O . ILE A 1 83 ? -4.910 -0.725 2.972 1.00 96.25 83 ILE A O 1
ATOM 668 N N . ASP A 1 84 ? -4.833 -1.514 0.875 1.00 96.75 84 ASP A N 1
ATOM 669 C CA . ASP A 1 84 ? -6.267 -1.798 0.746 1.00 96.75 84 ASP A CA 1
ATOM 670 C C . ASP A 1 84 ? -6.757 -2.740 1.847 1.00 96.75 84 ASP A C 1
ATOM 672 O O . ASP A 1 84 ? -7.818 -2.514 2.427 1.00 96.75 84 ASP A O 1
ATOM 676 N N . MET A 1 85 ? -5.959 -3.750 2.204 1.00 94.00 85 MET A N 1
ATOM 677 C CA . MET A 1 85 ? -6.267 -4.621 3.334 1.00 94.00 85 MET A CA 1
ATOM 678 C C . MET A 1 85 ? -6.382 -3.829 4.642 1.00 94.00 85 MET A C 1
ATOM 680 O O . MET A 1 85 ? -7.362 -4.002 5.361 1.00 94.00 85 MET A O 1
ATOM 684 N N . PHE A 1 86 ? -5.439 -2.927 4.937 1.00 92.81 86 PHE A N 1
ATOM 685 C CA . PHE A 1 86 ? -5.511 -2.071 6.131 1.00 92.81 86 PHE A CA 1
ATOM 686 C C . PHE A 1 86 ? -6.718 -1.127 6.112 1.00 92.81 86 PHE A C 1
ATOM 688 O O . PHE A 1 86 ? -7.356 -0.916 7.144 1.00 92.81 86 PHE A O 1
ATOM 695 N N . LEU A 1 87 ? -7.062 -0.582 4.944 1.00 95.44 87 LEU A N 1
ATOM 696 C CA . LEU A 1 87 ? -8.224 0.292 4.780 1.00 95.44 87 LEU A CA 1
ATOM 697 C C . LEU A 1 87 ? -9.552 -0.450 4.994 1.00 95.44 87 LEU A C 1
ATOM 699 O O . LEU A 1 87 ? -10.510 0.160 5.466 1.00 95.44 87 LEU A O 1
ATOM 703 N N . GLN A 1 88 ? -9.605 -1.744 4.673 1.00 94.56 88 GLN A N 1
ATOM 704 C CA . GLN A 1 88 ? -10.805 -2.582 4.775 1.00 94.56 88 GLN A CA 1
ATOM 705 C C . GLN A 1 88 ? -10.947 -3.314 6.118 1.00 94.56 88 GLN A C 1
ATOM 707 O O . GLN A 1 88 ? -12.027 -3.828 6.412 1.00 94.56 88 GLN A O 1
ATOM 712 N N . LEU A 1 89 ? -9.891 -3.383 6.937 1.00 93.25 89 LEU A N 1
ATOM 713 C CA . LEU A 1 89 ? -9.957 -4.017 8.257 1.00 93.25 89 LEU A CA 1
ATOM 714 C C . LEU A 1 89 ? -11.009 -3.334 9.139 1.00 93.25 89 LEU A C 1
ATOM 716 O O . LEU A 1 89 ? -11.014 -2.111 9.186 1.00 93.25 89 LEU A O 1
ATOM 720 N N . PRO A 1 90 ? -11.832 -4.073 9.903 1.00 94.12 90 PRO A N 1
ATOM 721 C CA . PRO A 1 90 ? -12.670 -3.510 10.961 1.00 94.12 90 PRO A CA 1
ATOM 722 C C . PRO A 1 90 ? -11.865 -2.704 11.986 1.00 94.12 90 PRO A C 1
ATOM 724 O O . PRO A 1 90 ? -10.721 -3.048 12.297 1.00 94.12 90 PRO A O 1
ATOM 727 N N . ASP A 1 91 ? -12.478 -1.663 12.552 1.00 93.62 91 ASP A N 1
ATOM 728 C CA . ASP A 1 91 ? -11.847 -0.777 13.538 1.00 93.62 91 ASP A CA 1
ATOM 729 C C . ASP A 1 91 ? -11.300 -1.556 14.740 1.00 93.62 91 ASP A C 1
ATOM 731 O O . ASP A 1 91 ? -10.221 -1.253 15.240 1.00 93.62 91 ASP A O 1
ATOM 735 N N . GLU A 1 92 ? -12.005 -2.594 15.193 1.00 92.25 92 GLU A N 1
ATOM 736 C CA . GLU A 1 92 ? -11.601 -3.416 16.334 1.00 92.25 92 GL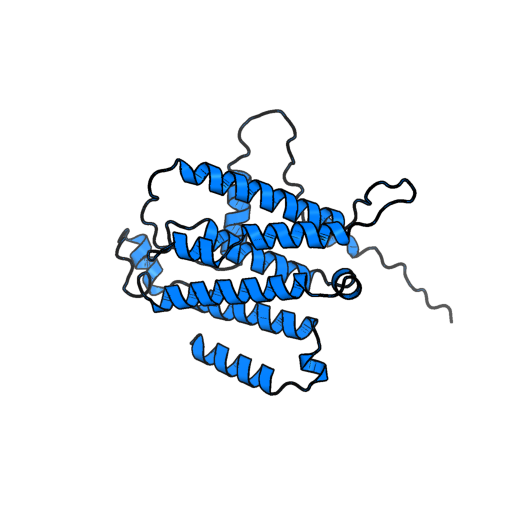U A CA 1
ATOM 737 C C . GLU A 1 92 ? -10.333 -4.221 16.052 1.00 92.25 92 GLU A C 1
ATOM 739 O O . GLU A 1 92 ? -9.525 -4.425 16.958 1.00 92.25 92 GLU A O 1
ATOM 744 N N . LEU A 1 93 ? -10.160 -4.690 14.813 1.00 91.00 93 LEU A N 1
ATOM 745 C CA . LEU A 1 93 ? -8.964 -5.424 14.403 1.00 91.00 93 LEU A CA 1
ATOM 746 C C . LEU A 1 93 ? -7.798 -4.471 14.174 1.00 91.00 93 LEU A C 1
ATOM 748 O O . LEU A 1 93 ? -6.695 -4.749 14.631 1.00 91.00 93 LEU A O 1
ATOM 752 N N . LEU A 1 94 ? -8.056 -3.320 13.553 1.00 90.38 94 LEU A N 1
ATOM 753 C CA . LEU A 1 94 ? -7.042 -2.294 13.339 1.00 90.38 94 LEU A CA 1
ATOM 754 C C . LEU A 1 94 ? -6.559 -1.685 14.666 1.00 90.38 94 LEU A C 1
ATOM 756 O O . LEU A 1 94 ? -5.379 -1.424 14.821 1.00 90.38 94 LEU A O 1
ATOM 760 N N . ARG A 1 95 ? -7.425 -1.555 15.681 1.00 89.94 95 ARG A N 1
ATOM 761 C CA . ARG A 1 95 ? -7.027 -1.171 17.053 1.00 89.94 95 ARG A CA 1
ATOM 762 C C . ARG A 1 95 ? -6.148 -2.198 17.765 1.00 89.94 95 ARG A C 1
ATOM 764 O O . ARG A 1 95 ? -5.544 -1.866 18.779 1.00 89.94 95 ARG A O 1
ATOM 771 N N . ARG A 1 96 ? -6.115 -3.434 17.269 1.00 89.88 96 ARG A N 1
ATOM 772 C CA . ARG A 1 96 ? -5.308 -4.542 17.795 1.00 89.88 96 ARG A CA 1
ATOM 773 C C . ARG A 1 96 ? -4.124 -4.866 16.888 1.00 89.88 96 ARG A C 1
ATOM 775 O O . ARG A 1 96 ? -3.502 -5.908 17.094 1.00 89.88 96 ARG A O 1
ATOM 782 N N . SER A 1 97 ? -3.836 -4.027 15.888 1.00 88.69 97 SER A N 1
ATOM 783 C CA . SER A 1 97 ? -2.650 -4.218 15.067 1.00 88.69 97 SER A CA 1
ATOM 784 C C . SER A 1 97 ? -1.405 -4.197 15.935 1.00 88.69 97 SER A C 1
ATOM 786 O O . SER A 1 97 ? -1.301 -3.490 16.936 1.00 88.69 97 SER A O 1
ATOM 788 N N . THR A 1 98 ? -0.459 -5.033 15.551 1.00 87.62 98 THR A N 1
ATOM 789 C CA . THR A 1 98 ? 0.873 -5.042 16.128 1.00 87.62 98 THR A CA 1
ATOM 790 C C . THR A 1 98 ? 1.753 -4.042 15.393 1.00 87.62 98 THR A C 1
ATOM 792 O O . THR A 1 98 ? 1.594 -3.811 14.192 1.00 87.62 98 THR A O 1
ATOM 795 N N . LEU A 1 99 ? 2.784 -3.559 16.082 1.00 83.38 99 LEU A N 1
ATOM 796 C CA . LEU A 1 99 ? 3.824 -2.719 15.486 1.00 83.38 99 LEU A CA 1
ATOM 797 C C . LEU A 1 99 ? 4.428 -3.334 14.211 1.00 83.38 99 LEU A C 1
ATOM 799 O O . LEU A 1 99 ? 4.763 -2.635 13.260 1.00 83.38 99 LEU A O 1
ATOM 803 N N . ILE A 1 100 ? 4.550 -4.665 14.168 1.00 85.00 100 ILE A N 1
ATOM 804 C CA . ILE A 1 100 ? 5.076 -5.384 13.003 1.00 85.00 100 ILE A CA 1
ATOM 805 C C . ILE A 1 100 ? 4.131 -5.252 11.801 1.00 85.00 100 ILE A C 1
ATOM 807 O O . ILE A 1 100 ? 4.590 -5.127 10.669 1.00 85.00 100 ILE A O 1
ATOM 811 N N . GLU A 1 101 ? 2.819 -5.319 12.010 1.00 88.50 101 GLU A N 1
ATOM 812 C CA . GLU A 1 101 ? 1.836 -5.143 10.937 1.00 88.50 101 GLU A CA 1
ATOM 813 C C . GLU A 1 101 ? 1.844 -3.698 10.433 1.00 88.50 101 GLU A C 1
ATOM 815 O O . GLU A 1 101 ? 1.866 -3.461 9.228 1.00 88.50 101 GLU A O 1
ATOM 820 N N . GLU A 1 102 ? 1.951 -2.736 11.338 1.00 87.00 102 GLU A N 1
ATOM 821 C CA . GLU A 1 102 ? 2.034 -1.311 11.011 1.00 87.00 102 GLU A CA 1
ATOM 822 C C . GLU A 1 102 ? 3.313 -0.969 10.239 1.00 87.00 102 GLU A C 1
ATOM 824 O O . GLU A 1 102 ? 3.267 -0.241 9.248 1.00 87.00 102 GLU A O 1
ATOM 829 N N . ALA A 1 103 ? 4.450 -1.567 10.603 1.00 87.25 103 ALA A N 1
ATOM 830 C CA . ALA A 1 103 ? 5.693 -1.426 9.850 1.00 87.25 103 ALA A CA 1
ATOM 831 C C . ALA A 1 103 ? 5.553 -1.924 8.399 1.00 87.25 103 ALA A C 1
ATOM 833 O O . ALA A 1 103 ? 6.137 -1.340 7.486 1.00 87.25 103 ALA A O 1
ATOM 834 N N . ARG A 1 104 ? 4.738 -2.961 8.150 1.00 89.25 104 ARG A N 1
ATOM 835 C CA . ARG A 1 104 ? 4.443 -3.430 6.782 1.00 89.25 104 ARG A CA 1
ATOM 836 C C . ARG A 1 104 ? 3.588 -2.436 6.007 1.00 89.25 104 ARG A C 1
ATOM 838 O O . ARG A 1 104 ? 3.823 -2.263 4.813 1.00 89.25 104 ARG A O 1
ATOM 845 N N . LEU A 1 105 ? 2.630 -1.783 6.667 1.00 91.94 105 LEU A N 1
ATOM 846 C CA . LEU A 1 105 ? 1.855 -0.702 6.060 1.00 91.94 105 LEU A CA 1
ATOM 847 C C . LEU A 1 105 ? 2.776 0.455 5.653 1.00 91.94 105 LEU A C 1
ATOM 849 O O . LEU A 1 105 ? 2.732 0.895 4.506 1.00 91.94 105 LEU A O 1
ATOM 853 N N . LEU A 1 106 ? 3.651 0.901 6.559 1.00 90.00 106 LEU A N 1
ATOM 854 C CA . LEU A 1 106 ? 4.636 1.945 6.262 1.00 90.00 106 LEU A CA 1
ATOM 855 C C . LEU A 1 106 ? 5.552 1.538 5.106 1.00 90.00 106 LEU A C 1
ATOM 857 O O . LEU A 1 106 ? 5.806 2.338 4.210 1.00 90.00 106 LEU A O 1
ATOM 861 N N . TYR A 1 107 ? 5.989 0.280 5.071 1.00 89.06 107 TYR A N 1
ATOM 862 C CA . TYR A 1 107 ? 6.785 -0.236 3.965 1.00 89.06 107 TYR A CA 1
ATOM 863 C C . TYR A 1 107 ? 6.043 -0.192 2.621 1.00 89.06 107 TYR A C 1
ATOM 865 O O . TYR A 1 107 ? 6.610 0.251 1.624 1.00 89.06 107 TYR A O 1
ATOM 873 N N . ALA A 1 108 ? 4.765 -0.577 2.585 1.00 93.06 108 ALA A N 1
ATOM 874 C CA . ALA A 1 108 ? 3.953 -0.483 1.373 1.00 93.06 108 ALA A CA 1
ATOM 875 C C . ALA A 1 108 ? 3.799 0.974 0.894 1.00 93.06 108 ALA A C 1
ATOM 877 O O . ALA A 1 108 ? 3.933 1.243 -0.300 1.00 93.06 108 ALA A O 1
ATOM 878 N N . ILE A 1 109 ? 3.595 1.920 1.818 1.00 92.44 109 ILE A N 1
ATOM 879 C CA . ILE A 1 109 ? 3.556 3.358 1.510 1.00 92.44 109 ILE A CA 1
ATOM 880 C C . ILE A 1 109 ? 4.895 3.812 0.920 1.00 92.44 109 ILE A C 1
ATOM 882 O O . ILE A 1 109 ? 4.908 4.460 -0.122 1.00 92.44 109 ILE A O 1
ATOM 886 N N . LEU A 1 110 ? 6.021 3.429 1.531 1.00 88.31 110 LEU A N 1
ATOM 887 C CA . LEU A 1 110 ? 7.361 3.787 1.058 1.00 88.31 110 LEU A CA 1
ATOM 888 C C . LEU A 1 110 ? 7.632 3.302 -0.372 1.00 88.31 110 LEU A C 1
ATOM 890 O O . LEU A 1 110 ? 8.192 4.052 -1.171 1.00 88.31 110 LEU A O 1
ATOM 894 N N . ILE A 1 111 ? 7.203 2.084 -0.717 1.00 88.81 111 ILE A N 1
ATOM 895 C CA . ILE A 1 111 ? 7.320 1.556 -2.084 1.00 88.81 111 ILE A CA 1
ATOM 896 C C . ILE A 1 111 ? 6.584 2.456 -3.083 1.00 88.81 111 ILE A C 1
ATOM 898 O O . ILE A 1 111 ? 7.159 2.830 -4.107 1.00 88.81 111 ILE A O 1
ATOM 902 N N . LEU A 1 112 ? 5.341 2.848 -2.780 1.00 91.56 112 LEU A N 1
ATOM 903 C CA . LEU 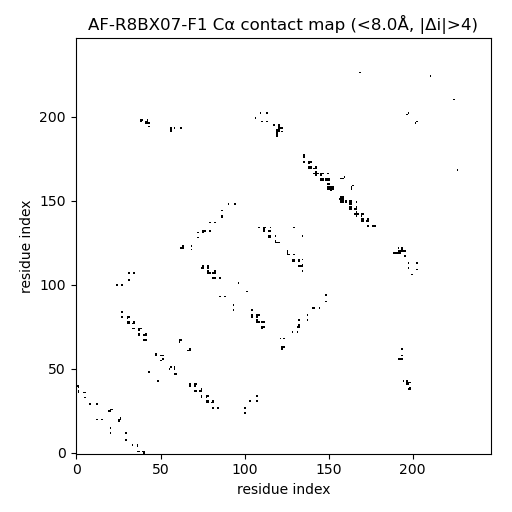A 1 112 ? 4.587 3.766 -3.639 1.00 91.56 112 LEU A CA 1
ATOM 904 C C . LEU A 1 112 ? 5.246 5.153 -3.706 1.00 91.56 112 LEU A C 1
ATOM 906 O O . LEU A 1 112 ? 5.306 5.750 -4.785 1.00 91.56 112 LEU A O 1
ATOM 910 N N . SER A 1 113 ? 5.780 5.650 -2.585 1.00 86.88 113 SER A N 1
ATOM 911 C CA . SER A 1 113 ? 6.425 6.965 -2.507 1.00 86.88 113 SER A CA 1
ATOM 912 C C . SER A 1 113 ? 7.653 7.026 -3.397 1.00 86.88 113 SER A C 1
ATOM 914 O O . SER A 1 113 ? 7.821 7.979 -4.148 1.00 86.88 113 SER A O 1
ATOM 916 N N . ILE A 1 114 ? 8.498 6.001 -3.365 1.00 82.88 114 ILE A N 1
ATOM 917 C CA . ILE A 1 114 ? 9.742 5.991 -4.136 1.00 82.88 114 ILE A CA 1
ATOM 918 C C . ILE A 1 114 ? 9.487 5.899 -5.625 1.00 82.88 114 ILE A C 1
ATOM 920 O O . ILE A 1 114 ? 10.112 6.620 -6.396 1.00 82.88 114 ILE A O 1
ATOM 924 N N . ILE A 1 115 ? 8.537 5.064 -6.035 1.00 83.00 115 ILE A N 1
ATOM 925 C CA . ILE A 1 115 ? 8.149 4.992 -7.443 1.00 83.00 115 ILE A CA 1
ATOM 926 C C . ILE A 1 115 ? 7.637 6.358 -7.917 1.00 83.00 115 ILE A C 1
ATOM 928 O O . ILE A 1 115 ? 7.946 6.769 -9.035 1.00 83.00 115 ILE A O 1
ATOM 932 N N . THR A 1 116 ? 6.935 7.084 -7.042 1.00 83.38 116 THR A N 1
ATOM 933 C CA . THR A 1 116 ? 6.442 8.440 -7.311 1.00 83.38 116 THR A CA 1
ATOM 934 C C . THR A 1 116 ? 7.552 9.494 -7.337 1.00 83.38 116 THR A C 1
ATOM 936 O O . THR A 1 116 ? 7.455 10.446 -8.107 1.00 83.38 116 THR A O 1
ATOM 939 N N . LEU A 1 117 ? 8.594 9.343 -6.516 1.00 76.62 117 LEU A N 1
ATOM 940 C CA . LEU A 1 117 ? 9.690 10.308 -6.375 1.00 76.62 117 LEU A CA 1
ATOM 941 C C . LEU A 1 117 ? 10.778 10.142 -7.432 1.00 76.62 117 LEU A C 1
ATOM 943 O O . LEU A 1 117 ? 11.318 11.117 -7.948 1.00 76.62 117 LEU A O 1
ATOM 947 N N . GLU A 1 118 ? 11.109 8.904 -7.773 1.00 72.88 118 GLU A N 1
ATOM 948 C CA . GLU A 1 118 ? 12.225 8.582 -8.659 1.00 72.88 118 GLU A CA 1
ATOM 949 C C . GLU A 1 118 ? 11.770 8.503 -10.127 1.00 72.88 118 GLU A C 1
ATOM 951 O O . GLU A 1 118 ? 12.210 7.643 -10.886 1.00 72.88 118 GLU A O 1
ATOM 956 N N . GLN A 1 119 ? 10.902 9.424 -10.567 1.00 67.31 119 GLN A N 1
ATOM 957 C CA . GLN A 1 119 ? 10.326 9.447 -11.927 1.00 67.31 119 GLN A CA 1
ATOM 958 C C . GLN A 1 119 ? 11.384 9.466 -13.040 1.00 67.31 119 GLN A C 1
ATOM 960 O O . GLN A 1 119 ? 11.140 8.994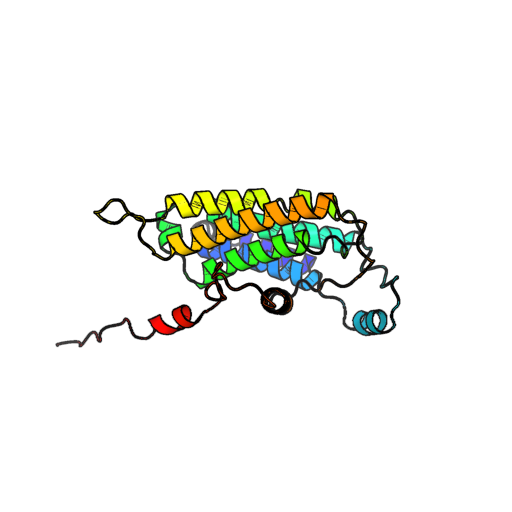 -14.145 1.00 67.31 119 GLN A O 1
ATOM 965 N N . SER A 1 120 ? 12.569 9.995 -12.752 1.00 59.19 120 SER A N 1
ATOM 966 C CA . SER A 1 120 ? 13.689 10.115 -13.689 1.00 59.19 120 SER A CA 1
ATOM 967 C C . SER A 1 120 ? 14.424 8.815 -13.987 1.00 59.19 120 SER A C 1
ATOM 969 O O . SER A 1 120 ? 15.255 8.754 -14.888 1.00 59.19 120 SER A O 1
ATOM 971 N N . THR A 1 121 ? 14.167 7.788 -13.189 1.00 61.81 121 THR A N 1
ATOM 972 C CA . THR A 1 121 ? 14.992 6.581 -13.153 1.00 61.81 121 THR A CA 1
ATOM 973 C C . THR A 1 121 ? 14.347 5.388 -13.849 1.00 61.81 121 THR A C 1
ATOM 975 O O . THR A 1 121 ? 14.992 4.368 -14.115 1.00 61.81 121 THR A O 1
ATOM 978 N N . TRP A 1 122 ? 13.052 5.510 -14.134 1.00 65.56 122 TRP A N 1
ATOM 979 C CA . TRP A 1 122 ? 12.264 4.520 -14.834 1.00 65.56 122 TRP A CA 1
ATOM 980 C C . TRP A 1 122 ? 12.273 4.910 -16.307 1.00 65.56 122 TRP A C 1
ATOM 982 O O . TRP A 1 122 ? 11.435 5.683 -16.756 1.00 65.56 122 TRP A O 1
ATOM 992 N N . ASN A 1 123 ? 13.224 4.371 -17.072 1.00 60.94 123 ASN A N 1
ATOM 993 C CA . ASN A 1 123 ? 13.415 4.657 -18.505 1.00 60.94 123 ASN A CA 1
ATOM 994 C C . ASN A 1 123 ? 12.156 4.430 -19.386 1.00 60.94 123 ASN A C 1
ATOM 996 O O . ASN A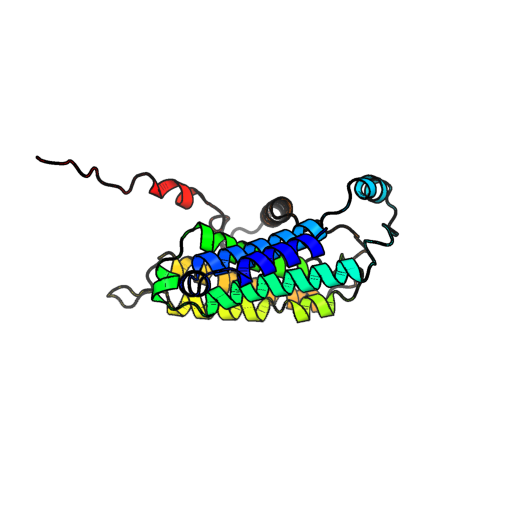 1 123 ? 12.186 4.705 -20.583 1.00 60.94 123 ASN A O 1
ATOM 1000 N N . LEU A 1 124 ? 11.065 3.898 -18.821 1.00 60.47 124 LEU A N 1
ATOM 1001 C CA . LEU A 1 124 ? 9.776 3.646 -19.460 1.00 60.47 124 LEU A CA 1
ATOM 1002 C C . LEU A 1 124 ? 8.636 4.260 -18.626 1.00 60.47 124 LEU A C 1
ATOM 1004 O O . LEU A 1 124 ? 8.339 3.768 -17.537 1.00 60.47 124 LEU A O 1
ATOM 1008 N N . ASP A 1 125 ? 7.998 5.291 -19.191 1.00 75.75 125 ASP A N 1
ATOM 1009 C CA . ASP A 1 125 ? 6.696 5.877 -18.815 1.00 75.75 125 ASP A CA 1
ATOM 1010 C C . ASP A 1 125 ? 6.481 6.100 -17.306 1.00 75.75 125 ASP A C 1
ATOM 1012 O O . ASP A 1 125 ? 5.556 5.575 -16.678 1.00 75.75 125 ASP A O 1
ATOM 1016 N N . SER A 1 126 ? 7.367 6.893 -16.706 1.00 76.56 126 SER A N 1
ATOM 1017 C CA . SER A 1 126 ? 7.315 7.240 -15.285 1.00 76.56 126 SER A CA 1
ATOM 1018 C C . SER A 1 126 ? 6.023 7.942 -14.876 1.00 76.56 126 SER A C 1
ATOM 1020 O O . SER A 1 126 ? 5.507 7.678 -13.793 1.00 76.56 126 SER A O 1
ATOM 1022 N N . LYS A 1 127 ? 5.443 8.762 -15.760 1.00 83.50 127 LYS A N 1
ATOM 1023 C CA . LYS A 1 127 ? 4.141 9.395 -15.526 1.00 83.50 127 LYS A CA 1
ATOM 1024 C C . LYS A 1 127 ? 3.044 8.351 -15.329 1.00 83.50 127 LYS A C 1
ATOM 1026 O O . LYS A 1 127 ? 2.293 8.430 -14.361 1.00 83.50 127 LYS A O 1
ATOM 1031 N N . ARG A 1 128 ? 2.986 7.335 -16.191 1.00 86.50 128 ARG A N 1
ATOM 1032 C CA . ARG A 1 128 ? 2.033 6.237 -16.024 1.00 86.50 128 ARG A CA 1
ATOM 1033 C C . ARG A 1 128 ? 2.293 5.431 -14.757 1.00 86.50 128 ARG A C 1
ATOM 1035 O O . ARG A 1 128 ? 1.339 4.991 -14.130 1.00 86.50 128 ARG A O 1
ATOM 1042 N N . LEU A 1 129 ? 3.548 5.232 -14.353 1.00 87.75 129 LEU A N 1
ATOM 1043 C CA . LEU A 1 129 ? 3.852 4.561 -13.082 1.00 87.75 129 LEU A CA 1
ATOM 1044 C C . LEU A 1 129 ? 3.345 5.361 -11.875 1.00 87.75 129 LEU A C 1
ATOM 1046 O O . LEU A 1 129 ? 2.776 4.762 -10.966 1.00 87.75 129 LEU A O 1
ATOM 1050 N N . VAL A 1 130 ? 3.479 6.690 -11.894 1.00 88.50 130 VAL A N 1
ATOM 1051 C CA . VAL A 1 130 ? 2.909 7.592 -10.876 1.00 88.50 130 VAL A CA 1
ATOM 1052 C C . VAL A 1 130 ? 1.383 7.484 -10.850 1.00 88.50 130 VAL A C 1
ATOM 1054 O O . VAL A 1 130 ? 0.797 7.300 -9.785 1.00 88.50 130 VAL A O 1
ATOM 1057 N N . GLU A 1 131 ? 0.737 7.533 -12.018 1.00 90.50 131 GLU A N 1
ATOM 1058 C CA . GLU A 1 131 ? -0.719 7.382 -12.145 1.00 90.50 131 GLU A CA 1
ATOM 1059 C C . GLU A 1 131 ? -1.201 6.011 -11.656 1.00 90.50 131 GLU A C 1
ATOM 1061 O O . GLU A 1 131 ? -2.235 5.914 -11.004 1.00 90.50 131 GLU A O 1
ATOM 1066 N N . ILE A 1 132 ? -0.452 4.941 -11.941 1.00 92.94 132 ILE A N 1
ATOM 1067 C CA . ILE A 1 132 ? -0.780 3.595 -11.464 1.00 92.94 132 ILE A CA 1
ATOM 1068 C C . ILE A 1 132 ? -0.572 3.492 -9.955 1.00 92.94 132 ILE A C 1
ATOM 1070 O O . ILE A 1 132 ? -1.368 2.809 -9.319 1.00 92.94 132 ILE A O 1
ATOM 1074 N N . ALA A 1 133 ? 0.476 4.110 -9.397 1.00 92.94 133 ALA A N 1
ATOM 1075 C CA . ALA A 1 133 ? 0.771 4.094 -7.965 1.00 92.94 133 ALA A CA 1
ATOM 1076 C C . ALA A 1 133 ? -0.302 4.815 -7.146 1.00 92.94 133 ALA A C 1
ATOM 1078 O O . ALA A 1 133 ? -0.676 4.312 -6.086 1.00 92.94 133 ALA A O 1
ATOM 1079 N N . ASP A 1 134 ? -0.799 5.946 -7.656 1.00 94.19 134 ASP A N 1
ATOM 1080 C CA . ASP A 1 134 ? -1.870 6.759 -7.065 1.00 94.19 134 ASP A CA 1
ATOM 1081 C C . ASP A 1 134 ? -1.694 6.972 -5.552 1.00 94.19 134 ASP A C 1
ATOM 1083 O O . ASP A 1 134 ? -2.612 6.830 -4.739 1.00 94.19 134 ASP A O 1
ATOM 1087 N N . ILE A 1 135 ? -0.461 7.276 -5.136 1.00 93.75 135 ILE A N 1
ATOM 1088 C CA . ILE A 1 135 ? -0.139 7.400 -3.713 1.00 93.75 135 ILE A CA 1
ATOM 1089 C C . ILE A 1 135 ? -0.979 8.490 -3.030 1.00 93.75 135 ILE A C 1
ATOM 1091 O O . ILE A 1 135 ? -1.351 8.347 -1.866 1.00 93.75 135 ILE A O 1
ATOM 1095 N N . GLY A 1 136 ? -1.344 9.550 -3.758 1.00 93.75 136 GLY A N 1
ATOM 1096 C CA . GLY A 1 136 ? -2.210 10.612 -3.250 1.00 93.75 136 GLY A CA 1
ATOM 1097 C C . GLY A 1 136 ? -3.572 10.095 -2.778 1.00 93.75 136 GLY A C 1
ATOM 1098 O O . GLY A 1 136 ? -4.029 10.487 -1.696 1.00 93.75 136 GLY A O 1
ATOM 1099 N N . TYR A 1 137 ? -4.197 9.187 -3.537 1.00 96.31 137 TYR A N 1
ATOM 1100 C CA . TYR A 1 137 ? -5.429 8.517 -3.124 1.00 96.31 137 TYR A CA 1
ATOM 1101 C C . TYR A 1 137 ? -5.224 7.717 -1.835 1.00 96.31 137 TYR A C 1
ATOM 1103 O O . TYR A 1 137 ? -5.969 7.911 -0.870 1.00 96.31 137 TYR A O 1
ATOM 1111 N N . TYR A 1 138 ? -4.194 6.869 -1.790 1.00 97.38 138 TYR A N 1
ATOM 1112 C CA . TYR A 1 138 ? -3.937 5.980 -0.655 1.00 97.38 138 TYR A CA 1
ATOM 1113 C C . TYR A 1 138 ? -3.604 6.739 0.633 1.00 97.38 138 TYR A C 1
ATOM 1115 O O . TYR A 1 138 ? -4.165 6.429 1.683 1.00 97.38 138 TYR A O 1
ATOM 1123 N N . LEU A 1 139 ? -2.772 7.781 0.566 1.00 95.25 139 LEU A N 1
ATOM 1124 C CA . LEU A 1 139 ? -2.469 8.633 1.720 1.00 95.25 139 LEU A CA 1
ATOM 1125 C C . LEU A 1 139 ? -3.728 9.342 2.242 1.00 95.25 139 LEU A C 1
ATOM 1127 O O . LEU A 1 139 ? -3.969 9.372 3.447 1.00 95.25 139 LEU A O 1
ATOM 1131 N N . SER A 1 140 ? -4.579 9.842 1.340 1.00 96.25 140 SER A N 1
ATOM 1132 C CA . SER A 1 140 ? -5.845 10.493 1.709 1.00 96.25 140 SER A CA 1
ATOM 1133 C C 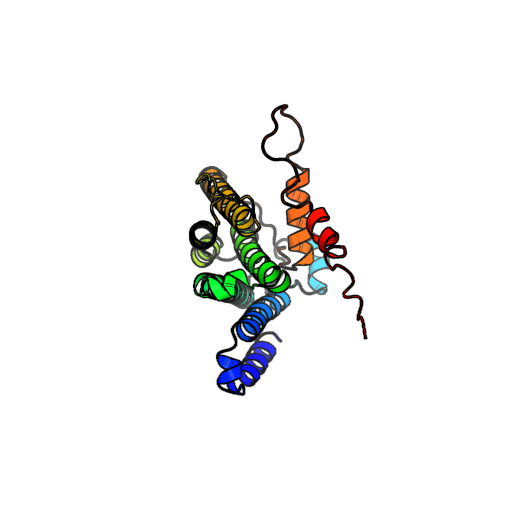. SER A 1 140 ? -6.876 9.506 2.271 1.00 96.25 140 SER A C 1
ATOM 1135 O O . SER A 1 140 ? -7.720 9.862 3.096 1.00 96.25 140 SER A O 1
ATOM 1137 N N . ALA A 1 141 ? -6.868 8.257 1.805 1.00 97.12 141 ALA A N 1
ATOM 1138 C CA . ALA A 1 141 ? -7.693 7.193 2.363 1.00 97.12 141 ALA A CA 1
ATOM 1139 C C . ALA A 1 141 ? -7.219 6.810 3.772 1.00 97.12 141 ALA A C 1
ATOM 1141 O O . ALA A 1 141 ? -8.048 6.687 4.673 1.00 97.12 141 ALA A O 1
ATOM 1142 N N . LEU A 1 142 ? -5.904 6.702 3.980 1.00 95.94 142 LEU A N 1
ATOM 1143 C CA . LEU A 1 142 ? -5.301 6.404 5.278 1.00 95.94 142 LEU A CA 1
ATOM 1144 C C . LEU A 1 142 ? -5.525 7.518 6.303 1.00 95.94 142 LEU A C 1
ATOM 1146 O O . LEU A 1 142 ? -5.898 7.214 7.431 1.00 95.94 142 LEU A O 1
ATOM 1150 N N . ASP A 1 143 ? -5.385 8.791 5.924 1.00 95.06 143 ASP A N 1
ATOM 1151 C CA . ASP A 1 143 ? -5.696 9.920 6.815 1.00 95.06 143 ASP A CA 1
ATOM 1152 C C . ASP A 1 143 ? -7.145 9.847 7.315 1.00 95.06 143 ASP A C 1
ATOM 1154 O O . ASP A 1 143 ? -7.401 9.840 8.519 1.00 95.06 143 ASP A O 1
ATOM 1158 N N . ARG A 1 144 ? -8.105 9.656 6.399 1.00 95.31 144 ARG A N 1
ATOM 1159 C CA . ARG A 1 144 ? -9.519 9.464 6.761 1.00 95.31 144 ARG A CA 1
ATOM 1160 C C . ARG A 1 144 ? -9.729 8.236 7.646 1.00 95.31 144 ARG A C 1
ATOM 1162 O O . ARG A 1 144 ? -10.515 8.298 8.592 1.00 95.31 144 ARG A O 1
ATOM 1169 N N . ARG A 1 145 ? -9.032 7.134 7.356 1.00 94.50 145 ARG A N 1
ATOM 1170 C CA . ARG A 1 145 ? -9.112 5.893 8.135 1.00 94.50 145 ARG A CA 1
ATOM 1171 C C . ARG A 1 145 ? -8.630 6.111 9.566 1.00 94.50 145 ARG A C 1
ATOM 1173 O O . ARG A 1 145 ? -9.338 5.749 10.500 1.00 94.50 145 ARG A O 1
ATOM 1180 N N . PHE A 1 146 ? -7.471 6.736 9.752 1.00 93.50 146 PHE A N 1
ATOM 1181 C CA . PHE A 1 146 ? -6.923 7.002 11.079 1.00 93.50 146 PHE A CA 1
ATOM 1182 C C . PHE A 1 146 ? -7.699 8.086 11.824 1.00 93.50 146 PHE A C 1
ATOM 1184 O O . PHE A 1 146 ? -7.879 7.961 13.032 1.00 93.50 146 PHE A O 1
ATOM 1191 N N . ALA A 1 147 ? -8.245 9.086 11.126 1.00 91.88 147 ALA A N 1
ATOM 1192 C CA . ALA A 1 147 ? -9.136 10.082 11.717 1.00 91.88 147 ALA A CA 1
ATOM 1193 C C . ALA A 1 147 ? -10.364 9.452 12.387 1.00 91.88 147 ALA A C 1
ATOM 1195 O O . ALA A 1 147 ? -10.737 9.878 13.477 1.00 91.88 147 ALA A O 1
ATOM 1196 N N . ALA A 1 148 ? -10.944 8.404 11.793 1.00 91.31 148 ALA A N 1
ATOM 1197 C CA . ALA A 1 148 ? -12.054 7.665 12.396 1.00 91.31 148 ALA A CA 1
ATOM 1198 C C . ALA A 1 148 ? -11.654 6.900 13.676 1.00 91.31 148 ALA A C 1
ATOM 1200 O O . ALA A 1 148 ? -12.506 6.598 14.511 1.00 91.31 148 ALA A O 1
ATOM 1201 N N . LEU A 1 149 ? -10.363 6.600 13.853 1.00 91.88 149 LEU A N 1
ATOM 1202 C CA . LEU A 1 149 ? -9.856 5.836 14.994 1.00 91.88 149 LEU A CA 1
ATOM 1203 C C . LEU A 1 149 ? -9.372 6.700 16.161 1.00 91.88 149 LEU A C 1
ATOM 1205 O O . LEU A 1 149 ? -9.250 6.173 17.275 1.00 91.88 149 LEU A O 1
ATOM 1209 N N . VAL A 1 150 ? -9.138 7.996 15.929 1.00 92.00 150 VAL A N 1
ATOM 1210 C CA . VAL A 1 150 ? -8.743 8.951 16.971 1.00 92.00 150 VAL A CA 1
ATOM 1211 C C . VAL A 1 150 ? -9.776 8.946 18.092 1.00 92.00 150 VAL A C 1
ATOM 1213 O O . VAL A 1 150 ? -10.975 9.104 17.866 1.00 92.00 150 VAL A O 1
ATOM 1216 N N . THR A 1 151 ? -9.309 8.760 19.324 1.00 90.06 151 THR A N 1
ATOM 1217 C CA . THR A 1 151 ? -10.192 8.789 20.491 1.00 90.06 151 THR A CA 1
ATOM 1218 C C . THR A 1 151 ? -10.321 10.206 21.046 1.00 90.06 151 THR A C 1
ATOM 1220 O O . THR A 1 151 ? -9.411 11.025 20.925 1.00 90.06 151 THR A O 1
ATOM 1223 N N . LEU A 1 152 ? -11.461 10.518 21.664 1.00 91.44 152 LEU A N 1
ATOM 1224 C CA . LEU A 1 152 ? -11.691 11.806 22.320 1.00 91.44 152 LEU A CA 1
ATOM 1225 C C . LEU A 1 152 ? -11.558 11.668 23.841 1.00 91.44 152 LEU A C 1
ATOM 1227 O O . LEU A 1 152 ? -11.943 10.666 24.445 1.00 91.44 152 LEU A O 1
ATOM 1231 N N . LEU A 1 153 ? -11.006 12.697 24.476 1.00 89.81 153 LEU A N 1
ATOM 1232 C CA . LEU A 1 153 ? -11.051 12.889 25.922 1.00 89.81 153 LEU A CA 1
ATOM 1233 C C . LEU A 1 153 ? -12.467 13.316 26.355 1.00 89.81 153 LEU A C 1
ATOM 1235 O O . LEU A 1 153 ? -13.212 13.858 25.538 1.00 89.81 153 LEU A O 1
ATOM 1239 N N . PRO A 1 154 ? -12.831 13.185 27.648 1.00 92.69 154 PRO A N 1
ATOM 1240 C CA . PRO A 1 154 ? -14.118 13.675 28.160 1.00 92.69 154 PRO A CA 1
ATOM 1241 C C . PRO A 1 154 ? -14.365 15.169 27.901 1.00 92.69 154 PRO A C 1
ATOM 1243 O O . PRO A 1 154 ? -15.504 15.613 27.839 1.00 92.69 154 PRO A O 1
ATOM 1246 N N . SER A 1 155 ? -13.294 15.946 27.717 1.00 92.12 155 SER A N 1
ATOM 1247 C CA . SER A 1 155 ? -13.338 17.362 27.339 1.00 92.12 155 SER A CA 1
ATOM 1248 C C . SER A 1 155 ? -13.699 17.616 25.868 1.00 92.12 155 SER A C 1
ATOM 1250 O O . SER A 1 155 ? -13.724 18.770 25.448 1.00 92.12 155 SER A O 1
ATOM 1252 N N . GLY A 1 156 ? -13.908 16.568 25.065 1.00 90.44 156 GLY A N 1
ATOM 1253 C CA . GLY A 1 156 ? -14.145 16.647 23.621 1.00 90.44 156 GLY A CA 1
ATOM 1254 C C . GLY A 1 156 ? -12.884 16.871 22.780 1.00 90.44 156 GLY A C 1
ATOM 1255 O O . GLY A 1 156 ? -12.971 16.927 21.558 1.00 90.44 156 GLY A O 1
ATOM 1256 N N . ARG A 1 157 ? -11.704 16.993 23.404 1.00 89.94 157 ARG A N 1
ATOM 1257 C CA . ARG A 1 157 ? -10.422 17.133 22.692 1.00 89.94 157 ARG A CA 1
ATOM 1258 C C . ARG A 1 157 ? -9.923 15.784 22.187 1.00 89.94 157 ARG A C 1
ATOM 1260 O O . ARG A 1 157 ? -10.083 14.782 22.877 1.00 89.94 157 ARG A O 1
ATOM 1267 N N . GLU A 1 158 ? -9.249 15.776 21.042 1.00 90.88 158 GLU A N 1
ATOM 1268 C CA . GLU A 1 158 ? -8.554 14.586 20.543 1.00 90.88 158 GLU A CA 1
ATOM 1269 C C . GLU A 1 158 ? -7.490 14.119 21.545 1.00 90.88 158 GLU A C 1
ATOM 1271 O O . GLU A 1 158 ? -6.673 14.904 22.041 1.00 90.88 158 GLU A O 1
ATOM 1276 N N . ARG A 1 159 ? -7.505 12.825 21.861 1.00 90.12 159 ARG A N 1
ATOM 1277 C CA . ARG A 1 159 ? -6.448 12.175 22.623 1.00 90.12 159 ARG A CA 1
ATOM 1278 C C . ARG A 1 159 ? -5.247 12.003 21.700 1.00 90.12 159 ARG A C 1
ATOM 1280 O O . ARG A 1 159 ? -5.379 11.468 20.607 1.00 90.12 159 ARG A O 1
ATOM 1287 N N . ARG A 1 160 ? -4.065 12.407 22.166 1.00 90.31 160 ARG A N 1
ATOM 1288 C CA . ARG A 1 160 ? -2.789 12.217 21.455 1.00 90.31 160 ARG A CA 1
ATOM 1289 C C . ARG A 1 160 ? -2.273 10.784 21.608 1.00 90.31 160 ARG A C 1
ATOM 1291 O O . ARG A 1 160 ? -1.193 10.557 22.143 1.00 90.31 160 ARG A O 1
ATOM 1298 N N . ASP A 1 161 ? -3.106 9.826 21.228 1.00 85.31 161 ASP A N 1
ATOM 1299 C CA . ASP A 1 161 ? -2.776 8.407 21.232 1.00 85.31 161 ASP A CA 1
ATOM 1300 C C . ASP A 1 161 ? -2.039 7.992 19.946 1.00 85.31 161 ASP A C 1
ATOM 1302 O O . ASP A 1 161 ? -1.644 8.818 19.118 1.00 85.31 161 ASP A O 1
ATOM 1306 N N . TYR A 1 162 ? -1.820 6.689 19.796 1.00 86.56 162 TYR A N 1
ATOM 1307 C CA . TYR A 1 162 ? -1.171 6.112 18.627 1.00 86.56 162 TYR A CA 1
ATOM 1308 C C . TYR A 1 162 ? -1.893 6.455 17.308 1.0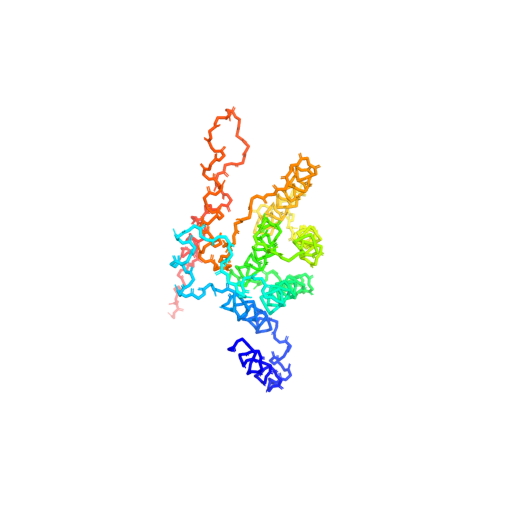0 86.56 162 TYR A C 1
ATOM 1310 O O . TYR A 1 162 ? -1.255 6.888 16.348 1.00 86.56 162 TYR A O 1
ATOM 1318 N N . PHE A 1 163 ? -3.224 6.334 17.262 1.00 87.94 163 PHE A N 1
ATOM 1319 C CA . PHE A 1 163 ? -4.002 6.613 16.048 1.00 87.94 163 PHE A CA 1
ATOM 1320 C C . PHE A 1 163 ? -3.965 8.087 15.674 1.00 87.94 163 PHE A C 1
ATOM 1322 O O . PHE A 1 163 ? -3.918 8.422 14.490 1.00 87.94 163 PHE A O 1
ATOM 1329 N N . TRP A 1 164 ? -3.904 8.967 16.673 1.00 89.38 164 TRP A N 1
ATOM 1330 C CA . TRP A 1 164 ? -3.633 10.377 16.440 1.00 89.38 164 TRP A CA 1
ATOM 1331 C C . TRP A 1 164 ? -2.286 10.589 15.738 1.00 89.38 164 TRP A C 1
ATOM 1333 O O . TRP A 1 164 ? -2.240 11.317 14.749 1.00 89.38 164 TRP A O 1
ATOM 1343 N N . ARG A 1 165 ? -1.209 9.912 16.163 1.00 86.81 165 ARG A N 1
ATOM 1344 C CA . ARG A 1 165 ? 0.103 10.003 15.488 1.00 86.81 165 ARG A CA 1
ATOM 1345 C C . ARG A 1 165 ? 0.065 9.456 14.061 1.00 86.81 165 ARG A C 1
ATOM 1347 O O . ARG A 1 165 ? 0.569 10.114 13.157 1.00 86.81 165 ARG A O 1
ATOM 1354 N N . MET A 1 166 ? -0.572 8.307 13.838 1.00 87.56 166 MET A N 1
ATOM 1355 C CA . MET A 1 166 ? -0.714 7.729 12.494 1.00 87.56 166 MET A CA 1
ATOM 1356 C C . MET A 1 166 ? -1.502 8.640 11.551 1.00 87.56 166 MET A C 1
ATOM 1358 O O . MET A 1 166 ? -1.138 8.795 10.385 1.00 87.56 166 MET A O 1
ATOM 1362 N N . ARG A 1 167 ? -2.538 9.310 12.066 1.00 90.94 167 ARG A N 1
ATOM 1363 C CA . ARG A 1 167 ? -3.254 10.352 11.327 1.00 90.94 167 ARG A CA 1
ATOM 1364 C C . ARG A 1 167 ? -2.341 11.528 10.992 1.00 90.94 167 ARG A C 1
ATOM 1366 O O . ARG A 1 167 ? -2.326 11.947 9.844 1.00 90.94 167 ARG A O 1
ATOM 1373 N N . GLN A 1 168 ? -1.567 12.043 11.953 1.00 87.56 168 GLN A N 1
ATOM 1374 C CA . GLN A 1 168 ? -0.619 13.134 11.682 1.00 87.56 168 GLN A CA 1
ATOM 1375 C C . GLN A 1 168 ? 0.396 12.742 10.605 1.00 87.56 168 GLN A C 1
ATOM 1377 O O . GLN A 1 168 ? 0.635 13.519 9.687 1.00 87.56 168 GLN A O 1
ATOM 1382 N N . PHE A 1 169 ? 0.940 11.523 10.662 1.00 86.75 169 PHE A N 1
ATOM 1383 C CA . PHE A 1 169 ? 1.825 11.004 9.620 1.00 86.75 169 PHE A CA 1
ATOM 1384 C C . PHE A 1 169 ? 1.145 11.007 8.242 1.00 86.75 169 PHE A C 1
ATOM 1386 O O . PHE A 1 169 ? 1.704 11.534 7.278 1.00 86.75 169 PHE A O 1
ATOM 1393 N N . ALA A 1 170 ? -0.073 10.467 8.141 1.00 87.19 170 ALA A N 1
ATOM 1394 C CA . ALA A 1 170 ? -0.808 10.420 6.881 1.00 87.19 170 ALA A CA 1
ATOM 1395 C C . ALA A 1 170 ? -1.147 11.827 6.359 1.00 87.19 170 ALA A C 1
ATOM 1397 O O . ALA A 1 170 ? -0.895 12.115 5.192 1.00 87.19 170 ALA A O 1
ATOM 1398 N N . ALA A 1 171 ? -1.639 12.723 7.217 1.00 83.81 171 ALA A N 1
ATOM 1399 C CA . ALA A 1 171 ? -1.971 14.102 6.865 1.00 83.81 171 ALA A CA 1
ATOM 1400 C C . ALA A 1 171 ? -0.742 14.886 6.370 1.00 83.81 171 ALA A C 1
ATOM 1402 O O . ALA A 1 171 ? -0.802 15.525 5.316 1.00 83.81 171 ALA A O 1
ATOM 1403 N N . SER A 1 172 ? 0.389 14.781 7.074 1.00 81.19 172 SER A N 1
ATOM 1404 C CA . SER A 1 172 ? 1.664 15.370 6.646 1.00 81.19 172 SER A CA 1
ATOM 1405 C C . SER A 1 172 ? 2.134 14.794 5.311 1.00 81.19 172 SER A C 1
ATOM 1407 O O . SER A 1 172 ? 2.558 15.541 4.433 1.00 81.19 172 SER A O 1
ATOM 1409 N N . SER A 1 173 ? 1.989 13.481 5.111 1.00 85.75 173 SER A N 1
ATOM 1410 C CA . SER A 1 173 ? 2.336 12.827 3.844 1.00 85.75 173 SER A CA 1
ATOM 1411 C C . SER A 1 173 ? 1.449 13.298 2.686 1.00 85.75 173 SER A C 1
ATOM 1413 O O . SER A 1 173 ? 1.942 13.507 1.578 1.00 85.75 173 SER A O 1
ATOM 1415 N N . VAL A 1 174 ? 0.147 13.505 2.924 1.00 86.31 174 VAL A N 1
ATOM 1416 C CA . VAL A 1 174 ? -0.780 14.070 1.928 1.00 86.31 174 VAL A CA 1
ATOM 1417 C C . VAL A 1 174 ? -0.339 15.474 1.522 1.00 86.31 174 VAL A C 1
ATOM 1419 O O . VAL A 1 174 ? -0.319 15.796 0.331 1.00 86.31 174 VAL A O 1
ATOM 1422 N N . ASP A 1 175 ? -0.004 16.319 2.497 1.00 79.94 175 ASP A N 1
ATOM 1423 C CA . ASP A 1 175 ? 0.412 17.693 2.234 1.00 79.94 175 ASP A CA 1
ATOM 1424 C C . ASP A 1 175 ? 1.746 17.751 1.482 1.00 79.94 175 ASP A C 1
ATOM 1426 O O . ASP A 1 175 ? 1.854 18.445 0.468 1.00 79.94 175 ASP A O 1
ATOM 1430 N N . TRP A 1 176 ? 2.721 16.947 1.911 1.00 85.88 176 TRP A N 1
ATOM 1431 C CA . TRP A 1 176 ? 3.984 16.758 1.205 1.00 85.88 176 TRP A CA 1
ATOM 1432 C C . TRP A 1 176 ? 3.761 16.337 -0.251 1.00 85.88 176 TRP A C 1
ATOM 1434 O O . TRP A 1 176 ? 4.261 16.997 -1.161 1.00 85.88 176 TRP A O 1
ATOM 1444 N N . HIS A 1 177 ? 2.955 15.298 -0.495 1.00 85.56 177 HIS A N 1
ATOM 1445 C CA . HIS A 1 177 ? 2.701 14.802 -1.848 1.00 85.56 177 HIS A CA 1
ATOM 1446 C C . HIS A 1 177 ? 2.043 15.877 -2.721 1.00 85.56 177 HIS A C 1
ATOM 1448 O O . HIS A 1 177 ? 2.426 16.075 -3.873 1.00 85.56 177 HIS A O 1
ATOM 1454 N N . ARG A 1 178 ? 1.081 16.628 -2.168 1.00 85.44 178 ARG A N 1
ATOM 1455 C CA . ARG A 1 178 ? 0.430 17.743 -2.870 1.00 85.44 178 ARG A CA 1
ATOM 1456 C C . ARG A 1 178 ? 1.439 18.820 -3.271 1.00 85.44 178 ARG A C 1
ATOM 1458 O O . ARG A 1 178 ? 1.416 19.264 -4.417 1.00 85.44 178 ARG A O 1
ATOM 1465 N N . LYS A 1 179 ? 2.315 19.227 -2.347 1.00 81.44 179 LYS A N 1
ATOM 1466 C CA . LYS A 1 179 ? 3.377 20.213 -2.602 1.00 81.44 179 LYS A CA 1
ATOM 1467 C C . LYS A 1 179 ? 4.365 19.710 -3.653 1.00 81.44 179 LYS A C 1
ATOM 1469 O O . LYS A 1 179 ? 4.677 20.448 -4.582 1.00 81.44 179 LYS A O 1
ATOM 1474 N N . TYR A 1 180 ? 4.792 18.452 -3.553 1.00 80.56 180 TYR A N 1
ATOM 1475 C CA . TYR A 1 180 ? 5.693 17.816 -4.514 1.00 80.56 180 TYR A CA 1
ATOM 1476 C C . TYR A 1 180 ? 5.100 17.799 -5.930 1.00 80.56 180 TYR A C 1
ATOM 1478 O O . TYR A 1 180 ? 5.737 18.262 -6.876 1.00 80.56 180 TYR A O 1
ATOM 1486 N N . MET A 1 181 ? 3.843 17.368 -6.074 1.00 81.62 181 MET A N 1
ATOM 1487 C CA . MET A 1 181 ? 3.157 17.353 -7.370 1.00 81.62 181 MET A CA 1
ATOM 1488 C C . MET A 1 181 ? 2.932 18.761 -7.940 1.00 81.62 181 MET A C 1
ATOM 1490 O O . MET A 1 181 ? 2.992 18.942 -9.154 1.00 81.62 181 MET A O 1
ATOM 1494 N N . ALA A 1 182 ? 2.713 19.767 -7.087 1.00 81.62 182 ALA A N 1
ATOM 1495 C CA . ALA A 1 182 ? 2.625 21.163 -7.514 1.00 81.62 182 ALA A CA 1
ATOM 1496 C C . ALA A 1 182 ? 3.985 21.728 -7.972 1.00 81.62 182 ALA A C 1
ATOM 1498 O O . ALA A 1 182 ? 4.034 22.469 -8.950 1.00 81.62 182 ALA A O 1
ATOM 1499 N N . GLY A 1 183 ? 5.084 21.358 -7.304 1.00 71.88 183 GLY A N 1
ATOM 1500 C CA . GLY A 1 183 ? 6.446 21.771 -7.665 1.00 71.88 183 GLY A CA 1
ATOM 1501 C C . GLY A 1 183 ? 6.964 21.120 -8.952 1.00 71.88 183 GLY A C 1
ATOM 1502 O O . GLY A 1 183 ? 7.622 21.777 -9.757 1.00 71.88 183 GLY A O 1
ATOM 1503 N N . LEU A 1 184 ? 6.603 19.858 -9.203 1.00 63.91 184 LEU A N 1
ATOM 1504 C CA . LEU A 1 184 ? 6.931 19.150 -10.448 1.00 63.91 184 LEU A CA 1
ATOM 1505 C C . LEU A 1 184 ? 6.310 19.790 -11.696 1.00 63.91 184 LEU A C 1
ATOM 1507 O O . LEU A 1 184 ? 6.854 19.645 -12.786 1.00 63.91 184 LEU A O 1
ATOM 1511 N N . ALA A 1 185 ? 5.211 20.536 -11.556 1.00 54.97 185 ALA A N 1
ATOM 1512 C CA . ALA A 1 185 ? 4.582 21.234 -12.675 1.00 54.97 185 ALA A CA 1
ATOM 1513 C C . ALA A 1 185 ? 5.458 22.359 -13.278 1.00 54.97 185 ALA A C 1
ATOM 1515 O O . ALA A 1 185 ? 5.097 22.903 -14.322 1.00 54.97 185 ALA A O 1
ATOM 1516 N N . GLY A 1 186 ? 6.591 22.711 -12.647 1.00 46.47 186 GLY A N 1
ATOM 1517 C CA . GLY A 1 186 ? 7.484 23.796 -13.071 1.00 46.47 186 GLY A CA 1
ATOM 1518 C C . GLY A 1 186 ? 8.942 23.414 -13.365 1.00 46.47 186 GLY A C 1
ATOM 1519 O O . GLY A 1 186 ? 9.719 24.304 -13.707 1.00 46.47 186 GLY A O 1
ATOM 1520 N N . LEU A 1 187 ? 9.343 22.142 -13.245 1.00 46.69 187 LEU A N 1
ATOM 1521 C CA . LEU A 1 187 ? 10.739 21.714 -13.426 1.00 46.69 187 LEU A CA 1
ATOM 1522 C C . LEU A 1 187 ? 10.929 20.901 -14.716 1.00 46.69 187 LEU A C 1
ATOM 1524 O O . LEU A 1 187 ? 10.183 19.967 -14.998 1.00 46.69 187 LEU A O 1
ATOM 1528 N N . ALA A 1 188 ? 11.940 21.288 -15.503 1.00 41.75 188 ALA A N 1
ATOM 1529 C CA . ALA A 1 188 ? 12.348 20.611 -16.732 1.00 41.75 188 ALA A CA 1
ATOM 1530 C C . ALA A 1 188 ? 12.886 19.194 -16.466 1.00 41.75 188 ALA A C 1
ATOM 1532 O O . ALA A 1 188 ? 13.357 18.896 -15.368 1.00 41.75 188 ALA A O 1
ATOM 1533 N N . GLU A 1 189 ? 12.802 18.353 -17.502 1.00 45.31 189 GLU A N 1
ATOM 1534 C CA . GLU A 1 189 ? 13.063 16.911 -17.480 1.00 45.31 189 GLU A CA 1
ATOM 1535 C C . GLU A 1 189 ? 14.309 16.505 -16.676 1.00 45.31 189 GLU A C 1
ATOM 1537 O O . GLU A 1 189 ? 15.386 17.094 -16.821 1.00 45.31 189 GLU A O 1
ATOM 1542 N N . PRO A 1 190 ? 14.191 15.464 -15.841 1.00 43.81 190 PRO A N 1
ATOM 1543 C CA . PRO A 1 190 ? 15.285 15.043 -14.997 1.00 43.81 190 PRO A CA 1
ATOM 1544 C C . PRO A 1 190 ? 16.326 14.231 -15.774 1.00 43.81 190 PRO A C 1
ATOM 1546 O O . PRO A 1 190 ? 16.025 13.467 -16.688 1.00 43.81 190 PRO A O 1
ATOM 1549 N N . THR A 1 191 ? 17.579 14.396 -15.357 1.00 42.03 191 THR A N 1
ATOM 1550 C CA . THR A 1 191 ? 18.746 13.708 -15.909 1.00 42.03 191 THR A CA 1
ATOM 1551 C C . THR A 1 191 ? 18.645 12.190 -15.745 1.00 42.03 191 THR A C 1
ATOM 1553 O O . THR A 1 191 ? 18.358 11.682 -14.661 1.00 42.03 191 THR A O 1
ATOM 1556 N N . ASP A 1 192 ? 18.928 11.501 -16.850 1.00 40.75 192 ASP A N 1
ATOM 1557 C CA . ASP A 1 192 ? 18.984 10.052 -17.067 1.00 40.75 192 ASP A CA 1
ATOM 1558 C C . ASP A 1 192 ? 19.889 9.349 -16.032 1.00 40.75 192 ASP A C 1
ATOM 1560 O O . ASP A 1 192 ? 21.099 9.190 -16.218 1.00 40.75 192 ASP A O 1
ATOM 1564 N N . LYS A 1 193 ? 19.321 8.984 -14.875 1.00 47.25 193 LYS A N 1
ATOM 1565 C CA . LYS A 1 193 ? 20.014 8.238 -13.814 1.00 47.25 193 LYS A CA 1
ATOM 1566 C C . LYS A 1 193 ? 19.362 6.874 -13.638 1.00 47.25 193 LYS A C 1
ATOM 1568 O O . LYS A 1 193 ? 18.393 6.687 -12.913 1.00 47.25 193 LYS A O 1
ATOM 1573 N N . CYS A 1 194 ? 19.971 5.893 -14.286 1.00 42.88 194 CYS A N 1
ATOM 1574 C CA . CYS A 1 194 ? 19.517 4.511 -14.399 1.00 42.88 194 CYS A CA 1
ATOM 1575 C C . CYS A 1 194 ? 19.790 3.643 -13.144 1.00 42.88 194 CYS A C 1
ATOM 1577 O O . CYS A 1 194 ? 20.240 2.499 -13.253 1.00 42.88 194 CYS A O 1
ATOM 1579 N N . SER A 1 195 ? 19.558 4.146 -11.925 1.00 49.22 195 SER A N 1
ATOM 1580 C CA . SER A 1 195 ? 19.787 3.341 -10.714 1.00 49.22 195 SER A CA 1
ATOM 1581 C C . SER A 1 195 ? 18.815 3.640 -9.577 1.00 49.22 195 SER A C 1
ATOM 1583 O O . SER A 1 195 ? 19.143 4.340 -8.618 1.00 49.22 195 SER A O 1
ATOM 1585 N N . VAL A 1 196 ? 17.645 3.008 -9.635 1.00 52.81 196 VAL A N 1
ATOM 1586 C CA . VAL A 1 196 ? 16.875 2.733 -8.420 1.00 52.81 196 VAL A CA 1
ATOM 1587 C C . VAL A 1 196 ? 17.100 1.306 -8.004 1.00 52.81 196 VAL A C 1
ATOM 1589 O O . VAL A 1 196 ? 16.726 0.366 -8.707 1.00 52.81 196 VAL A O 1
ATOM 1592 N N . GLU A 1 197 ? 17.689 1.176 -6.828 1.00 57.53 197 GLU A N 1
ATOM 1593 C CA . GLU A 1 197 ? 17.614 -0.029 -6.035 1.00 57.53 197 GLU A CA 1
ATOM 1594 C C . GLU A 1 197 ? 16.476 0.153 -5.025 1.00 57.53 197 GLU A C 1
ATOM 1596 O O . GLU A 1 197 ? 16.596 0.954 -4.100 1.00 57.53 197 GLU A O 1
ATOM 1601 N N . LEU A 1 198 ? 15.377 -0.586 -5.209 1.00 54.91 198 LEU A N 1
ATOM 1602 C CA . LEU A 1 198 ? 14.190 -0.555 -4.338 1.00 54.91 198 LEU A CA 1
ATOM 1603 C C . LEU A 1 198 ? 14.394 -1.309 -3.011 1.00 54.91 198 LEU A C 1
ATOM 1605 O O . LEU A 1 198 ? 13.422 -1.710 -2.396 1.00 54.91 198 LEU A O 1
ATOM 1609 N N . SER A 1 199 ? 15.639 -1.499 -2.568 1.00 58.88 199 SER A N 1
ATOM 1610 C CA . SER A 1 199 ? 15.965 -2.200 -1.320 1.00 58.88 199 SER A CA 1
ATOM 1611 C C . SER A 1 199 ? 15.430 -1.442 -0.112 1.00 58.88 199 SER A C 1
ATOM 1613 O O . SER A 1 199 ? 15.862 -0.316 0.097 1.00 58.88 199 SER A O 1
ATOM 1615 N N . PHE A 1 200 ? 14.610 -2.047 0.747 1.00 54.50 200 PHE A N 1
ATOM 1616 C CA . PHE A 1 200 ? 14.082 -1.442 1.976 1.00 54.50 200 PHE A CA 1
ATOM 1617 C C . PHE A 1 200 ? 15.156 -0.725 2.807 1.00 54.50 200 PHE A C 1
ATOM 1619 O O . PHE A 1 200 ? 14.928 0.370 3.311 1.00 54.50 200 PHE A O 1
ATOM 1626 N N . MET A 1 201 ? 16.363 -1.290 2.893 1.00 56.06 201 MET A N 1
ATOM 1627 C CA . MET A 1 201 ? 17.480 -0.662 3.606 1.00 56.06 201 MET A CA 1
ATOM 1628 C C . MET A 1 201 ? 18.017 0.585 2.892 1.00 56.06 201 MET A C 1
ATOM 1630 O O . MET A 1 201 ? 18.397 1.549 3.552 1.00 56.06 201 MET A O 1
ATOM 1634 N N . ASN A 1 202 ? 18.008 0.600 1.558 1.00 57.44 202 ASN A N 1
ATOM 1635 C CA . ASN A 1 202 ? 18.331 1.792 0.771 1.00 57.44 202 ASN A CA 1
ATOM 1636 C C . ASN A 1 202 ? 17.195 2.817 0.793 1.00 57.44 202 ASN A C 1
ATOM 1638 O O . ASN A 1 202 ? 17.444 4.014 0.754 1.00 57.44 202 ASN A O 1
ATOM 1642 N N . ILE A 1 203 ? 15.951 2.351 0.856 1.00 54.38 203 ILE A N 1
ATOM 1643 C CA . ILE A 1 203 ? 14.755 3.176 0.994 1.00 54.38 203 ILE A CA 1
ATOM 1644 C C . ILE A 1 203 ? 14.815 3.943 2.316 1.00 54.38 203 ILE A C 1
ATOM 1646 O O . ILE A 1 203 ? 14.689 5.164 2.322 1.00 54.38 203 ILE A O 1
ATOM 1650 N N . LEU A 1 204 ? 15.078 3.242 3.422 1.00 54.00 204 LEU A N 1
ATOM 1651 C CA . LEU A 1 204 ? 15.228 3.852 4.740 1.00 54.00 204 LEU A CA 1
ATOM 1652 C C . LEU A 1 204 ? 16.443 4.781 4.812 1.00 54.00 204 LEU A C 1
ATOM 1654 O O . LEU A 1 204 ? 16.339 5.865 5.377 1.00 54.00 204 LEU A O 1
ATOM 1658 N N . SER A 1 205 ? 17.583 4.399 4.226 1.00 55.25 205 SER A N 1
ATOM 1659 C CA . SER A 1 205 ? 18.777 5.250 4.249 1.00 55.25 205 SER A CA 1
ATOM 1660 C C . SER A 1 205 ? 18.613 6.520 3.411 1.00 55.25 205 SER A C 1
ATOM 1662 O O . SER A 1 205 ? 19.027 7.586 3.859 1.00 55.25 205 SER A O 1
ATOM 1664 N N . LYS A 1 206 ? 17.953 6.446 2.246 1.00 52.19 206 LYS A N 1
ATOM 1665 C CA . LYS A 1 206 ? 17.607 7.616 1.421 1.00 52.19 206 LYS A CA 1
ATOM 1666 C C . LYS A 1 206 ? 16.575 8.514 2.102 1.00 52.19 206 LYS A C 1
ATOM 1668 O O . LYS A 1 206 ? 16.746 9.729 2.103 1.00 52.19 206 LYS A O 1
ATOM 1673 N N . ALA A 1 207 ? 15.547 7.929 2.721 1.00 49.41 207 ALA A N 1
ATOM 1674 C CA . ALA A 1 207 ? 14.556 8.677 3.492 1.00 49.41 207 ALA A CA 1
ATOM 1675 C C . ALA A 1 207 ? 15.195 9.412 4.685 1.00 49.41 207 ALA A C 1
ATOM 1677 O O . ALA A 1 207 ? 14.856 10.561 4.945 1.00 49.41 207 ALA A O 1
ATOM 1678 N N . ALA A 1 208 ? 16.170 8.795 5.360 1.00 46.19 208 ALA A N 1
ATOM 1679 C CA . ALA A 1 208 ? 16.932 9.434 6.432 1.00 46.19 208 ALA A CA 1
ATOM 1680 C C . ALA A 1 208 ? 17.889 10.536 5.932 1.00 46.19 208 ALA A C 1
ATOM 1682 O O . ALA A 1 208 ? 18.187 11.468 6.674 1.00 46.19 208 ALA A O 1
ATOM 1683 N N . PHE A 1 209 ? 18.377 10.443 4.689 1.00 37.03 209 PHE A N 1
ATOM 1684 C CA . PHE A 1 209 ? 19.310 11.417 4.114 1.00 37.03 209 PHE A CA 1
ATOM 1685 C C . PHE A 1 209 ? 18.612 12.715 3.688 1.00 37.03 209 PHE A C 1
ATOM 1687 O O . PHE A 1 209 ? 19.124 13.793 3.969 1.00 37.03 209 PHE A O 1
ATOM 1694 N N . HIS A 1 210 ? 17.414 12.631 3.098 1.00 41.78 210 HIS A N 1
ATOM 1695 C CA . HIS A 1 210 ? 16.643 13.823 2.716 1.00 41.78 210 HIS A CA 1
ATOM 1696 C C . HIS A 1 210 ? 16.126 14.643 3.903 1.00 41.78 210 HIS A C 1
ATOM 1698 O O . HIS A 1 210 ? 15.853 15.822 3.741 1.00 41.78 210 HIS A O 1
ATOM 1704 N N . ILE A 1 211 ? 16.057 14.068 5.104 1.00 41.91 211 ILE A N 1
ATOM 1705 C CA . ILE A 1 211 ? 15.706 14.812 6.324 1.00 41.91 211 ILE A CA 1
ATOM 1706 C C . ILE A 1 211 ? 16.889 15.657 6.828 1.00 41.91 211 ILE A C 1
ATOM 1708 O O . ILE A 1 211 ? 16.688 16.620 7.552 1.00 41.91 211 ILE A O 1
ATOM 1712 N N . ARG A 1 212 ? 18.127 15.328 6.433 1.00 36.00 212 ARG A N 1
ATOM 1713 C CA . ARG A 1 212 ? 19.345 16.015 6.893 1.00 36.00 212 ARG A CA 1
ATOM 1714 C C . ARG A 1 212 ? 19.788 17.187 6.018 1.00 36.00 212 ARG A C 1
ATOM 1716 O O . ARG A 1 212 ? 20.626 17.958 6.470 1.00 36.00 212 ARG A O 1
ATOM 1723 N N . GLU A 1 213 ? 19.295 17.293 4.786 1.00 38.53 213 GLU A N 1
ATOM 1724 C CA . GLU A 1 213 ? 19.718 18.341 3.842 1.00 38.53 213 GLU A CA 1
ATOM 1725 C C . GLU A 1 213 ? 18.859 19.618 3.910 1.00 38.53 213 GLU A C 1
ATOM 1727 O O . GLU A 1 213 ? 19.310 20.654 3.433 1.00 38.53 213 GLU A O 1
ATOM 1732 N N . ASP A 1 214 ? 17.691 19.584 4.565 1.00 38.66 214 ASP A N 1
ATOM 1733 C CA . ASP A 1 214 ? 16.802 20.752 4.730 1.00 38.66 214 ASP A CA 1
ATOM 1734 C C . ASP A 1 214 ? 17.045 21.545 6.042 1.00 38.66 214 ASP A C 1
ATOM 1736 O O . ASP A 1 214 ? 16.361 22.532 6.306 1.00 38.66 214 ASP A O 1
ATOM 1740 N N . ASP A 1 215 ? 18.050 21.170 6.846 1.00 37.78 215 ASP A N 1
ATOM 1741 C CA . ASP A 1 215 ? 18.353 21.773 8.161 1.00 37.78 215 ASP A CA 1
ATOM 1742 C C . ASP A 1 215 ? 19.362 22.951 8.116 1.00 37.78 215 ASP A C 1
ATOM 1744 O O . ASP A 1 215 ? 19.969 23.304 9.132 1.00 37.78 215 ASP A O 1
ATOM 1748 N N . GLU A 1 216 ? 19.535 23.621 6.970 1.00 42.34 216 GLU A N 1
ATOM 1749 C CA . GLU A 1 216 ? 20.234 24.917 6.916 1.00 42.34 216 GLU A CA 1
ATOM 1750 C C . GLU A 1 216 ? 19.260 26.100 6.748 1.00 42.34 216 GLU A C 1
ATOM 1752 O O . GLU A 1 216 ? 18.918 26.533 5.651 1.00 42.34 216 GLU A O 1
ATOM 1757 N N . VAL A 1 217 ? 18.944 26.691 7.910 1.00 46.09 217 VAL A N 1
ATOM 1758 C CA . VAL A 1 217 ? 18.523 28.085 8.156 1.00 46.09 217 VAL A CA 1
ATOM 1759 C C . VAL A 1 217 ? 17.047 28.430 7.892 1.00 46.09 217 VAL A C 1
ATOM 1761 O O . VAL A 1 217 ? 16.668 28.878 6.815 1.00 46.09 217 VAL A O 1
ATOM 1764 N N . THR A 1 218 ? 16.232 28.400 8.955 1.00 34.97 218 THR A N 1
ATOM 1765 C CA . THR A 1 218 ? 15.386 29.535 9.400 1.00 34.97 218 THR A CA 1
ATOM 1766 C C . THR A 1 218 ? 14.840 29.286 10.820 1.00 34.97 218 THR A C 1
ATOM 1768 O O . THR A 1 218 ? 14.290 28.230 11.108 1.00 34.97 218 THR A O 1
ATOM 1771 N N . ASP A 1 219 ? 15.016 30.269 11.714 1.00 40.19 219 ASP A N 1
ATOM 1772 C CA . ASP A 1 219 ? 14.651 30.267 13.147 1.00 40.19 219 ASP A CA 1
ATOM 1773 C C . ASP A 1 219 ? 13.120 30.331 13.405 1.00 40.19 219 ASP A C 1
ATOM 1775 O O . ASP A 1 219 ? 12.620 31.258 14.040 1.00 40.19 219 ASP A O 1
ATOM 1779 N N . GLU A 1 220 ? 12.346 29.337 12.961 1.00 33.94 220 GLU A N 1
ATOM 1780 C CA . GLU A 1 220 ? 11.011 29.058 13.521 1.00 33.94 220 GLU A CA 1
ATOM 1781 C C . GLU A 1 220 ? 10.776 27.541 13.645 1.00 33.94 220 GLU A C 1
ATOM 1783 O O . GLU A 1 220 ? 11.100 26.792 12.723 1.00 33.94 220 GLU A O 1
ATOM 1788 N N . PRO A 1 221 ? 10.202 27.039 14.760 1.00 33.41 221 PRO A N 1
ATOM 1789 C CA . PRO A 1 221 ? 10.066 25.608 14.995 1.00 33.41 221 PRO A CA 1
ATOM 1790 C C . PRO A 1 221 ? 8.890 25.049 14.185 1.00 33.41 221 PRO A C 1
ATOM 1792 O O . PRO A 1 221 ? 7.779 24.880 14.690 1.00 33.41 221 PRO A O 1
ATOM 1795 N N . VAL A 1 222 ? 9.132 24.741 12.915 1.00 42.22 222 VAL A N 1
ATOM 1796 C CA . VAL A 1 222 ? 8.216 23.962 12.081 1.00 42.22 222 VAL A CA 1
ATOM 1797 C C . VAL A 1 222 ? 8.659 22.502 12.144 1.00 42.22 222 VAL A C 1
ATOM 1799 O O . VAL A 1 222 ? 9.479 22.065 11.356 1.00 42.22 222 VAL A O 1
ATOM 1802 N N . ILE A 1 223 ? 8.102 21.772 13.118 1.00 45.16 223 ILE A N 1
ATOM 1803 C CA . ILE A 1 223 ? 8.095 20.298 13.225 1.00 45.16 223 ILE A CA 1
ATOM 1804 C C . ILE A 1 223 ? 9.490 19.665 13.054 1.00 45.16 223 ILE A C 1
ATOM 1806 O O . ILE A 1 223 ? 9.865 19.220 11.975 1.00 45.16 223 ILE A O 1
ATOM 1810 N N . GLY A 1 224 ? 10.240 19.601 14.156 1.00 33.91 224 GLY A N 1
ATOM 1811 C CA . GLY A 1 224 ? 11.566 18.983 14.199 1.00 33.91 224 GLY A CA 1
ATOM 1812 C C . GLY A 1 224 ? 11.583 17.454 13.978 1.00 33.91 224 GLY A C 1
ATOM 1813 O O . GLY A 1 224 ? 10.535 16.838 13.768 1.00 33.91 224 GLY A O 1
ATOM 1814 N N . PRO A 1 225 ? 12.767 16.813 14.099 1.00 40.22 225 PRO A N 1
ATOM 1815 C CA . PRO A 1 225 ? 13.046 15.403 13.756 1.00 40.22 225 PRO A CA 1
ATOM 1816 C C . PRO A 1 225 ? 12.284 14.334 14.568 1.00 40.22 225 PRO A C 1
ATOM 1818 O O . PRO A 1 225 ? 12.556 13.139 14.450 1.00 40.22 225 PRO A O 1
ATOM 1821 N N . GLU A 1 226 ? 11.317 14.733 15.390 1.00 43.81 226 GLU A N 1
ATOM 1822 C CA . GLU A 1 226 ? 10.568 13.882 16.320 1.00 43.81 226 GLU A CA 1
ATOM 1823 C C . GLU A 1 226 ? 9.673 12.842 15.623 1.00 43.81 226 GLU A C 1
ATOM 1825 O O . GLU A 1 226 ? 9.224 11.891 16.260 1.00 43.81 226 GLU A O 1
ATOM 1830 N N . LEU A 1 227 ? 9.418 12.970 14.312 1.00 42.12 227 LEU A N 1
ATOM 1831 C CA . LEU A 1 227 ? 8.587 12.009 13.573 1.00 42.12 227 LEU A CA 1
ATOM 1832 C C . LEU A 1 227 ? 9.284 10.652 13.342 1.00 42.12 227 LEU A C 1
ATOM 1834 O O . LEU A 1 227 ? 8.603 9.649 13.131 1.00 42.12 227 LEU A O 1
ATOM 1838 N N . LEU A 1 228 ? 10.621 10.624 13.393 1.00 41.69 228 LEU A N 1
ATOM 1839 C CA . LEU A 1 228 ? 11.453 9.417 13.285 1.00 41.69 228 LEU A CA 1
ATOM 1840 C C . LEU A 1 228 ? 12.266 9.136 14.550 1.00 41.69 228 LEU A C 1
ATOM 1842 O O . LEU A 1 228 ? 13.048 8.184 14.561 1.00 41.69 228 LEU A O 1
ATOM 1846 N N . ASP A 1 229 ? 12.090 9.924 15.612 1.00 44.38 229 ASP A N 1
ATOM 1847 C CA . ASP A 1 229 ? 12.626 9.543 16.909 1.00 44.38 229 ASP A CA 1
ATOM 1848 C C . ASP A 1 229 ? 11.901 8.277 17.369 1.00 44.38 229 ASP A C 1
ATOM 1850 O O . ASP A 1 229 ? 10.771 8.326 17.841 1.00 44.38 229 ASP A O 1
ATOM 1854 N N . THR A 1 230 ? 12.530 7.121 17.178 1.00 44.50 230 THR A N 1
ATOM 1855 C CA . THR A 1 230 ? 12.023 5.824 17.624 1.00 44.50 230 THR A CA 1
ATOM 1856 C C . THR A 1 230 ? 12.340 5.567 19.100 1.00 44.50 230 THR A C 1
ATOM 1858 O O . THR A 1 230 ? 12.184 4.435 19.550 1.00 44.50 230 THR A O 1
ATOM 1861 N N . SER A 1 231 ? 12.803 6.560 19.873 1.00 43.09 231 SER A N 1
ATOM 1862 C CA . SER A 1 231 ? 13.072 6.412 21.312 1.00 43.09 231 SER A CA 1
ATOM 1863 C C . SER A 1 231 ? 11.845 5.897 22.073 1.00 43.09 231 SER A C 1
ATOM 1865 O O . SER A 1 231 ? 11.946 4.945 22.843 1.00 43.09 231 SER A O 1
ATOM 1867 N N . TRP A 1 232 ? 10.648 6.388 21.734 1.00 45.66 232 TRP A N 1
ATOM 1868 C CA . TRP A 1 232 ? 9.379 5.895 22.285 1.00 45.66 232 TRP A CA 1
ATOM 1869 C C . TRP A 1 232 ? 9.048 4.442 21.899 1.00 45.66 232 TRP A C 1
ATOM 1871 O O . TRP A 1 232 ? 8.188 3.830 22.532 1.00 45.66 232 TRP A O 1
ATOM 1881 N N . MET A 1 233 ? 9.691 3.877 20.867 1.00 45.06 233 MET A N 1
ATOM 1882 C CA . MET A 1 233 ? 9.506 2.477 20.459 1.00 45.06 233 MET A CA 1
ATOM 1883 C C . MET A 1 233 ? 10.267 1.498 21.367 1.00 45.06 233 MET A C 1
ATOM 1885 O O . MET A 1 233 ? 9.987 0.302 21.321 1.00 45.06 233 MET A O 1
ATOM 1889 N N . MET A 1 234 ? 11.203 1.987 22.189 1.00 40.75 234 MET A N 1
ATOM 1890 C CA . MET A 1 234 ? 12.009 1.176 23.113 1.00 40.75 234 MET A CA 1
ATOM 1891 C C . MET A 1 234 ? 11.496 1.224 24.567 1.00 40.75 234 MET A C 1
ATOM 1893 O O . MET A 1 234 ? 11.780 0.308 25.333 1.00 40.75 234 MET A O 1
ATOM 1897 N N . ASP A 1 235 ? 10.677 2.215 24.938 1.00 43.41 235 ASP A N 1
ATOM 1898 C CA . ASP A 1 235 ? 10.262 2.460 26.336 1.00 43.41 235 ASP A CA 1
ATOM 1899 C C . ASP A 1 235 ? 9.081 1.600 26.842 1.00 43.41 235 ASP A C 1
ATOM 1901 O O . ASP A 1 235 ? 8.627 1.765 27.973 1.00 43.41 235 ASP A O 1
ATOM 1905 N N . GLN A 1 236 ? 8.563 0.647 26.056 1.00 46.16 236 GLN A N 1
ATOM 1906 C CA . GLN A 1 236 ? 7.488 -0.250 26.527 1.00 46.16 236 GLN A CA 1
ATOM 1907 C C . GLN A 1 236 ? 7.978 -1.527 27.228 1.00 46.16 236 GLN A C 1
ATOM 1909 O O . GLN A 1 236 ? 7.155 -2.354 27.620 1.00 46.16 236 GLN A O 1
ATOM 1914 N N . ALA A 1 237 ? 9.289 -1.690 27.435 1.00 41.62 237 ALA A N 1
ATOM 1915 C CA . ALA A 1 237 ? 9.818 -2.812 28.214 1.00 41.62 237 ALA A CA 1
ATOM 1916 C C . ALA A 1 237 ? 9.488 -2.717 29.721 1.00 41.62 237 ALA A C 1
ATOM 1918 O O . ALA A 1 237 ? 9.417 -3.752 30.378 1.00 41.62 237 ALA A O 1
ATOM 1919 N N . ASP A 1 238 ? 9.188 -1.519 30.240 1.00 45.94 238 ASP A N 1
ATOM 1920 C CA . ASP A 1 238 ? 8.989 -1.274 31.680 1.00 45.94 238 ASP A CA 1
ATOM 1921 C C . ASP A 1 238 ? 7.511 -1.171 32.116 1.00 45.94 238 ASP A C 1
ATOM 1923 O O . ASP A 1 238 ? 7.212 -0.826 33.259 1.00 45.94 238 ASP A O 1
ATOM 1927 N N . ILE A 1 239 ? 6.550 -1.491 31.237 1.00 47.16 239 ILE A N 1
ATOM 1928 C CA . ILE A 1 239 ? 5.107 -1.466 31.557 1.00 47.16 239 ILE A CA 1
ATOM 1929 C C . ILE A 1 239 ? 4.551 -2.894 31.665 1.00 47.16 239 ILE A C 1
ATOM 1931 O O . ILE A 1 239 ? 3.565 -3.257 31.028 1.00 47.16 239 ILE A O 1
ATOM 1935 N N . TRP A 1 240 ? 5.181 -3.720 32.493 1.00 41.69 240 TRP A N 1
ATOM 1936 C CA . TRP A 1 240 ? 4.539 -4.888 33.096 1.00 41.69 240 TRP A CA 1
ATOM 1937 C C . TRP A 1 240 ? 4.795 -4.814 34.601 1.00 41.69 240 TRP A C 1
ATOM 1939 O O . TRP A 1 240 ? 5.934 -5.007 35.016 1.00 41.69 240 TRP A O 1
ATOM 1949 N N . PRO A 1 241 ? 3.787 -4.510 35.438 1.00 40.84 241 PRO A N 1
ATOM 1950 C CA . PRO A 1 241 ? 3.939 -4.716 36.866 1.00 40.84 241 PRO A CA 1
ATOM 1951 C C . PRO A 1 241 ? 4.098 -6.216 37.100 1.00 40.84 241 PRO A C 1
ATOM 1953 O O . PRO A 1 241 ? 3.305 -7.007 36.576 1.00 40.84 241 PRO A O 1
ATOM 1956 N N . ASP A 1 242 ? 5.112 -6.580 37.880 1.00 43.47 242 ASP A N 1
ATOM 1957 C CA . ASP A 1 242 ? 5.305 -7.913 38.429 1.00 43.47 242 ASP A CA 1
ATOM 1958 C C . ASP A 1 242 ? 3.968 -8.478 38.926 1.00 43.47 242 ASP A C 1
ATOM 1960 O O . ASP A 1 242 ? 3.385 -8.020 39.911 1.00 43.47 242 ASP A O 1
ATOM 1964 N N . LEU A 1 243 ? 3.462 -9.489 38.219 1.00 39.62 243 LEU A N 1
ATOM 1965 C CA . LEU A 1 243 ? 2.442 -10.384 38.745 1.00 39.62 243 LEU A CA 1
ATOM 1966 C C . LEU A 1 243 ? 3.133 -11.270 39.785 1.00 39.62 243 LEU A C 1
ATOM 1968 O O . LEU A 1 243 ? 3.513 -12.409 39.509 1.00 39.62 243 LEU A O 1
ATOM 1972 N N . GLU A 1 244 ? 3.321 -10.724 40.987 1.00 38.38 244 GLU A N 1
ATOM 1973 C CA . GLU A 1 244 ? 3.630 -11.515 42.170 1.00 38.38 244 GLU A CA 1
ATOM 1974 C C . GLU A 1 244 ? 2.492 -12.522 42.378 1.00 38.38 244 GLU A C 1
ATOM 1976 O O . GLU A 1 244 ? 1.360 -12.190 42.737 1.00 38.38 244 GLU A O 1
ATOM 1981 N N . MET A 1 245 ? 2.798 -13.788 42.097 1.00 44.75 245 MET A N 1
ATOM 1982 C CA . MET A 1 245 ? 1.983 -14.916 42.513 1.00 44.75 245 MET A CA 1
ATOM 1983 C C . MET A 1 245 ? 2.008 -14.998 44.041 1.00 44.75 245 MET A C 1
ATOM 1985 O O . MET A 1 245 ? 2.972 -15.490 44.626 1.00 44.75 245 MET A O 1
ATOM 1989 N N . HIS A 1 246 ? 0.922 -14.585 44.685 1.00 44.34 246 HIS A N 1
ATOM 1990 C CA . HIS A 1 246 ? 0.607 -15.065 46.024 1.00 44.34 246 HIS A CA 1
ATOM 1991 C C . HIS A 1 246 ? -0.170 -16.380 45.915 1.00 44.34 246 HIS A C 1
ATOM 1993 O O . HIS A 1 246 ? -1.362 -16.396 45.609 1.00 44.34 246 HIS A O 1
ATOM 1999 N N . THR A 1 247 ? 0.551 -17.480 46.132 1.00 51.75 247 THR A N 1
ATOM 2000 C CA . THR A 1 247 ? 0.016 -18.721 46.715 1.00 51.75 247 THR A CA 1
ATOM 2001 C C . THR A 1 247 ? -0.119 -18.583 48.220 1.00 51.75 247 THR A C 1
ATOM 2003 O O . THR A 1 247 ? 0.822 -18.007 48.815 1.00 51.75 247 THR A O 1
#

Sequence (247 aa):
MVQRFKRELKEVKDAFPEDVRNNWTLQSKCLNLEIYIHEVGLHIPRSHFQILQAGNTNCCSWCASTARHDIVIACIRAAQACIDMFLQLPDELLRRSTLIEEARLLYAILILSIITLEQSTWNLDSKRLVEIADIGYYLSALDRRFAALVTLLPSGRERRDYFWRMRQFAASSVDWHRKYMAGLAGLAEPTDKCSVELSFMNILSKAAFHIREDDEVTDEPVIGPELLDTSWMMDQADIWPDLEMHT